Protein AF-A0A225VWK7-F1 (afdb_monomer)

Radius of gyration: 25.45 Å; Cα contacts (8 Å, |Δi|>4): 231; chains: 1; bounding box: 73×53×89 Å

pLDDT: mean 72.56, std 16.43, range [35.97, 97.19]

Foldseek 3Di:
DVVVVLVVLDDDDPPDDDPPPPQQPFQPDLQQQFDLVQPALVQVVVQVVVVVLVVCVVQFADWLFADLVVCVPPPDLVNVLVVLVVCLCPVLSVLLVCQAAPEPQDPVNLVVHVSSVVVVVVSVVSLVVSVVSVVVSVVSVSVCVVVVNGPPCSCLTLVNVRNQDPSNRRYQRFQSQQNVVCVVPVPVPRDTDPHVVVSVVSVCVVPVSSPPRGNVSVVRVVVVPPVSPPPHDPDDPDPPDPPPDDDDDDDDDD

Structure (mmCIF, N/CA/C/O backbone):
data_AF-A0A225VWK7-F1
#
_entry.id   AF-A0A225VWK7-F1
#
loop_
_atom_site.group_PDB
_atom_site.id
_atom_site.type_symbol
_atom_site.label_atom_id
_atom_site.label_alt_id
_atom_site.label_comp_id
_atom_site.label_asym_id
_atom_site.label_entity_id
_atom_site.label_seq_id
_atom_site.pdbx_PDB_ins_code
_atom_site.Cartn_x
_atom_site.Cartn_y
_atom_site.Cartn_z
_atom_site.occupancy
_atom_site.B_iso_or_equiv
_atom_site.auth_seq_id
_atom_site.auth_comp_id
_atom_site.auth_asym_id
_atom_site.auth_atom_id
_atom_site.pdbx_PDB_model_num
ATOM 1 N N . MET A 1 1 ? -2.084 6.978 -14.660 1.00 55.31 1 MET A N 1
ATOM 2 C CA . MET A 1 1 ? -0.749 7.590 -14.495 1.00 55.31 1 MET A CA 1
ATOM 3 C C . MET A 1 1 ? 0.274 6.938 -15.418 1.00 55.31 1 MET A C 1
ATOM 5 O O . MET A 1 1 ? 0.731 7.616 -16.318 1.00 55.31 1 MET A O 1
ATOM 9 N N . ILE A 1 2 ? 0.554 5.636 -15.285 1.00 59.78 2 ILE A N 1
ATOM 10 C CA . ILE A 1 2 ? 1.581 4.924 -16.076 1.00 59.78 2 ILE A CA 1
ATOM 11 C C . ILE A 1 2 ? 1.391 5.065 -17.602 1.00 59.78 2 ILE A C 1
ATOM 13 O O . ILE A 1 2 ? 2.298 5.527 -18.282 1.00 59.78 2 ILE A O 1
ATOM 17 N N . GLN A 1 3 ? 0.198 4.766 -18.131 1.00 60.25 3 GLN A N 1
ATOM 18 C CA . GLN A 1 3 ? -0.093 4.882 -19.569 1.00 60.25 3 GLN A CA 1
ATOM 19 C C . GLN A 1 3 ? 0.122 6.299 -20.119 1.00 60.25 3 GLN A C 1
ATOM 21 O O . GLN A 1 3 ? 0.844 6.457 -21.093 1.00 60.25 3 GLN A O 1
ATOM 26 N N . ALA A 1 4 ? -0.428 7.324 -19.458 1.00 63.22 4 ALA A N 1
ATOM 27 C CA . ALA A 1 4 ? -0.288 8.722 -19.881 1.00 63.22 4 ALA A CA 1
ATOM 28 C C . ALA A 1 4 ? 1.177 9.209 -19.880 1.00 63.22 4 ALA A C 1
ATOM 30 O O . ALA A 1 4 ? 1.599 9.953 -20.766 1.00 63.22 4 ALA A O 1
ATOM 31 N N . THR A 1 5 ? 1.977 8.768 -18.903 1.00 66.12 5 THR A N 1
ATOM 32 C CA . THR A 1 5 ? 3.412 9.083 -18.847 1.00 66.12 5 THR A CA 1
ATOM 33 C C . THR A 1 5 ? 4.212 8.368 -19.941 1.00 66.12 5 THR A C 1
ATOM 35 O O . THR A 1 5 ? 5.217 8.894 -20.408 1.00 66.12 5 THR A O 1
ATOM 38 N N . LEU A 1 6 ? 3.793 7.175 -20.369 1.00 66.94 6 LEU A N 1
ATOM 39 C CA . LEU A 1 6 ? 4.464 6.443 -21.447 1.00 66.94 6 LEU A CA 1
ATOM 40 C C . LEU A 1 6 ? 4.100 6.983 -22.826 1.00 66.94 6 LEU A C 1
ATOM 42 O O . LEU A 1 6 ? 5.000 7.200 -23.633 1.00 66.94 6 LEU A O 1
ATOM 46 N N . THR A 1 7 ? 2.815 7.253 -23.080 1.00 69.88 7 THR A N 1
ATOM 47 C CA . THR A 1 7 ? 2.334 7.765 -24.375 1.00 69.88 7 THR A CA 1
ATOM 48 C C . THR A 1 7 ? 2.959 9.110 -24.727 1.00 69.88 7 THR A C 1
ATOM 50 O O . THR A 1 7 ? 3.138 9.417 -25.898 1.00 69.88 7 THR A O 1
ATOM 53 N N . THR A 1 8 ? 3.325 9.910 -23.721 1.00 75.19 8 THR A N 1
ATOM 54 C CA . THR A 1 8 ? 4.023 11.192 -23.910 1.00 75.19 8 THR A CA 1
ATOM 55 C C . THR A 1 8 ? 5.516 11.041 -24.193 1.00 75.19 8 THR A C 1
ATOM 57 O O . THR A 1 8 ? 6.139 11.973 -24.692 1.00 75.19 8 THR A O 1
ATOM 60 N N . ARG A 1 9 ? 6.119 9.889 -23.880 1.00 74.94 9 ARG A N 1
ATOM 61 C CA . ARG A 1 9 ? 7.573 9.686 -23.963 1.00 74.94 9 ARG A CA 1
ATOM 62 C C . ARG A 1 9 ? 8.005 8.744 -25.084 1.00 74.94 9 ARG A C 1
ATOM 64 O O . ARG A 1 9 ? 9.172 8.811 -25.486 1.00 74.94 9 ARG A O 1
ATOM 71 N N . MET A 1 10 ? 7.117 7.883 -25.581 1.00 74.19 10 MET A N 1
ATOM 72 C CA . MET A 1 10 ? 7.379 6.973 -26.700 1.00 74.19 10 MET A CA 1
ATOM 73 C C . MET A 1 10 ? 6.086 6.453 -27.358 1.00 74.19 10 MET A C 1
ATOM 75 O O . MET A 1 10 ? 5.067 6.327 -26.676 1.00 74.19 10 MET A O 1
ATOM 79 N N . PRO A 1 11 ? 6.121 6.091 -28.657 1.00 72.25 11 PRO A N 1
ATOM 80 C CA . PRO A 1 11 ? 5.012 5.390 -29.299 1.00 72.25 11 PRO A CA 1
ATOM 81 C C . PRO A 1 11 ? 4.811 4.009 -28.663 1.00 72.25 11 PRO A C 1
ATOM 83 O O . PRO A 1 11 ? 5.773 3.270 -28.436 1.00 72.25 11 PRO A O 1
ATOM 86 N N . ILE A 1 12 ? 3.556 3.667 -28.367 1.00 66.44 12 ILE A N 1
ATOM 87 C CA . ILE A 1 12 ? 3.189 2.414 -27.700 1.00 66.44 12 ILE A CA 1
ATOM 88 C C . ILE A 1 12 ? 2.805 1.376 -28.764 1.00 66.44 12 ILE A C 1
ATOM 90 O O . ILE A 1 12 ? 1.883 1.636 -29.536 1.00 66.44 12 ILE A O 1
ATOM 94 N N . PRO A 1 13 ? 3.491 0.218 -28.841 1.00 62.34 13 PRO A N 1
ATOM 95 C CA . PRO A 1 13 ? 3.159 -0.832 -29.803 1.00 62.34 13 PRO A CA 1
ATOM 96 C C . PRO A 1 13 ? 1.723 -1.354 -29.644 1.00 62.34 13 PRO A C 1
ATOM 98 O O . PRO A 1 13 ? 1.212 -1.442 -28.533 1.00 62.34 13 PRO A O 1
ATOM 101 N N . ALA A 1 14 ? 1.091 -1.780 -30.740 1.00 56.22 14 ALA A N 1
ATOM 102 C CA . ALA A 1 14 ? -0.299 -2.256 -30.725 1.00 56.22 14 ALA A CA 1
ATOM 103 C C . ALA A 1 14 ? -0.523 -3.534 -29.885 1.00 56.22 14 ALA A C 1
ATOM 105 O O . ALA A 1 14 ? -1.615 -3.757 -29.380 1.00 56.22 14 ALA A O 1
ATOM 106 N N . ASN A 1 15 ? 0.509 -4.362 -29.694 1.00 55.91 15 ASN A N 1
ATOM 107 C CA . ASN A 1 15 ? 0.457 -5.597 -28.898 1.00 55.91 15 ASN A CA 1
ATOM 108 C C . ASN A 1 15 ? 0.766 -5.377 -27.405 1.00 55.91 15 ASN A C 1
ATOM 110 O O . ASN A 1 15 ? 1.162 -6.311 -26.702 1.00 55.91 15 ASN A O 1
ATOM 114 N N . PHE A 1 16 ? 0.679 -4.134 -26.941 1.00 61.94 16 PHE A N 1
ATOM 115 C CA . PHE A 1 16 ? 0.970 -3.760 -25.570 1.00 61.94 16 PHE A CA 1
ATOM 116 C C . PHE A 1 16 ? -0.148 -4.179 -24.620 1.00 61.94 16 PHE A C 1
ATOM 118 O O . PHE A 1 16 ? -1.327 -3.983 -24.903 1.00 61.94 16 PHE A O 1
ATOM 125 N N . LEU A 1 17 ? 0.237 -4.675 -23.445 1.00 54.59 17 LEU A N 1
ATOM 126 C CA . LEU A 1 17 ? -0.690 -4.948 -22.357 1.00 54.59 17 LEU A CA 1
ATOM 127 C C . LEU A 1 17 ? -0.404 -3.971 -21.228 1.00 54.59 17 LEU A C 1
ATOM 129 O O . LEU A 1 17 ? 0.666 -3.985 -20.626 1.00 54.59 17 LEU A O 1
ATOM 133 N N . PHE A 1 18 ? -1.363 -3.089 -20.970 1.00 57.12 18 PHE A N 1
ATOM 134 C CA . PHE A 1 18 ? -1.400 -2.397 -19.694 1.00 57.12 18 PHE A CA 1
ATOM 135 C C . PHE A 1 18 ? -1.918 -3.379 -18.658 1.00 57.12 18 PHE A C 1
ATOM 137 O O . PHE A 1 18 ? -2.726 -4.246 -19.006 1.00 57.12 18 PHE A O 1
ATOM 144 N N . PRO A 1 19 ? -1.509 -3.237 -17.389 1.00 49.84 19 PRO A N 1
ATOM 145 C CA . PRO A 1 19 ? -2.262 -3.856 -16.325 1.00 49.84 19 PRO A CA 1
ATOM 146 C C . PRO A 1 19 ? -3.731 -3.517 -16.527 1.00 49.84 19 PRO A C 1
ATOM 148 O O . PRO A 1 19 ? -4.092 -2.33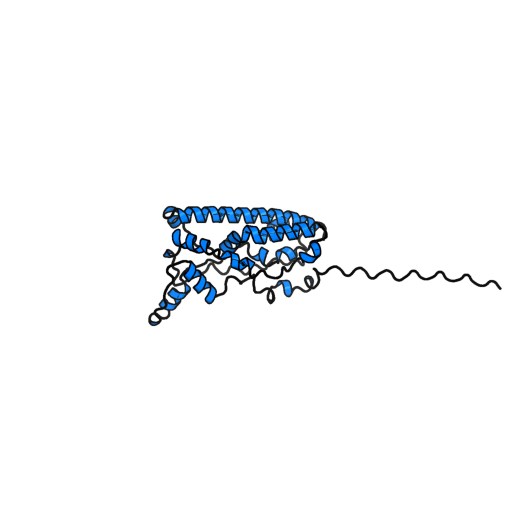4 -16.553 1.00 49.84 19 PRO A O 1
ATOM 151 N N . ASN A 1 20 ? -4.557 -4.542 -16.736 1.00 41.56 20 ASN A N 1
ATOM 152 C CA . ASN A 1 20 ? -5.992 -4.349 -16.739 1.00 41.56 20 ASN A CA 1
ATOM 153 C C . ASN A 1 20 ? -6.309 -3.830 -15.343 1.00 41.56 20 ASN A C 1
ATOM 155 O O . ASN A 1 20 ? -6.153 -4.556 -14.360 1.00 41.56 20 ASN A O 1
ATOM 159 N N . ARG A 1 21 ? -6.674 -2.549 -15.241 1.00 47.34 21 ARG A N 1
ATOM 160 C CA . ARG A 1 21 ? -7.272 -2.069 -14.005 1.00 47.34 21 ARG A CA 1
ATOM 161 C C . ARG A 1 21 ? -8.552 -2.862 -13.893 1.00 47.34 21 ARG A C 1
ATOM 163 O O . ARG A 1 21 ? -9.445 -2.690 -14.723 1.00 47.34 21 ARG A O 1
ATOM 170 N N . LEU A 1 22 ? -8.610 -3.763 -12.916 1.00 44.28 22 LEU A N 1
ATOM 171 C CA . LEU A 1 22 ? -9.899 -4.258 -12.477 1.00 44.28 22 LEU A CA 1
ATOM 172 C C . LEU A 1 22 ? -10.767 -3.008 -12.274 1.00 44.28 22 LEU A C 1
ATOM 174 O O . LEU A 1 22 ? -10.255 -2.025 -11.720 1.00 44.28 22 LEU A O 1
ATOM 178 N N . PRO A 1 23 ? -12.006 -2.983 -12.803 1.00 37.81 23 PRO A N 1
ATOM 179 C CA . PRO A 1 23 ? -12.896 -1.862 -12.566 1.00 37.81 23 PRO A CA 1
ATOM 180 C C . PRO A 1 23 ? -12.848 -1.567 -11.072 1.00 37.81 23 PRO A C 1
ATOM 182 O O . PRO A 1 23 ? -12.814 -2.536 -10.304 1.00 37.81 23 PRO A O 1
ATOM 185 N N . PRO A 1 24 ? -12.767 -0.285 -10.665 1.00 41.59 24 PRO A N 1
ATOM 186 C CA . PRO A 1 24 ? -12.658 0.060 -9.261 1.00 41.59 24 PRO A CA 1
ATOM 187 C C . PRO A 1 24 ? -13.737 -0.735 -8.550 1.00 41.59 24 PRO A C 1
ATOM 189 O O . PRO A 1 24 ? -14.924 -0.561 -8.843 1.00 41.59 24 PRO A O 1
ATOM 192 N N . VAL A 1 25 ? -13.321 -1.672 -7.693 1.00 41.22 25 VAL A N 1
ATOM 193 C CA . VAL A 1 25 ? -14.254 -2.283 -6.760 1.00 41.22 25 VAL A CA 1
ATOM 194 C C . VAL A 1 25 ? -14.804 -1.070 -6.046 1.00 41.22 25 VAL A C 1
ATOM 196 O O . VAL A 1 25 ? -14.029 -0.334 -5.430 1.00 41.22 25 VAL A O 1
ATOM 199 N N . ARG A 1 26 ? -16.085 -0.761 -6.302 1.00 36.94 26 ARG A N 1
ATOM 200 C CA . ARG A 1 26 ? -16.775 0.399 -5.737 1.00 36.94 26 ARG A CA 1
ATOM 201 C C . ARG A 1 26 ? -16.276 0.511 -4.309 1.00 36.94 26 ARG A C 1
ATOM 203 O O . ARG A 1 26 ? -16.354 -0.500 -3.610 1.00 36.94 26 ARG A O 1
ATOM 210 N N . ALA A 1 27 ? -15.713 1.674 -3.943 1.00 40.94 27 ALA A N 1
ATOM 211 C CA . ALA A 1 27 ? -15.172 1.896 -2.604 1.00 40.94 27 ALA A CA 1
ATOM 212 C C . ALA A 1 27 ? -16.144 1.230 -1.633 1.00 40.94 27 ALA A C 1
ATOM 214 O O . ALA A 1 27 ? -17.337 1.549 -1.758 1.00 40.94 27 ALA A O 1
ATOM 215 N N . PRO A 1 28 ? -15.702 0.240 -0.829 1.00 46.19 28 PRO A N 1
ATOM 216 C CA . PRO A 1 28 ? -16.645 -0.602 -0.119 1.00 46.19 28 PRO A CA 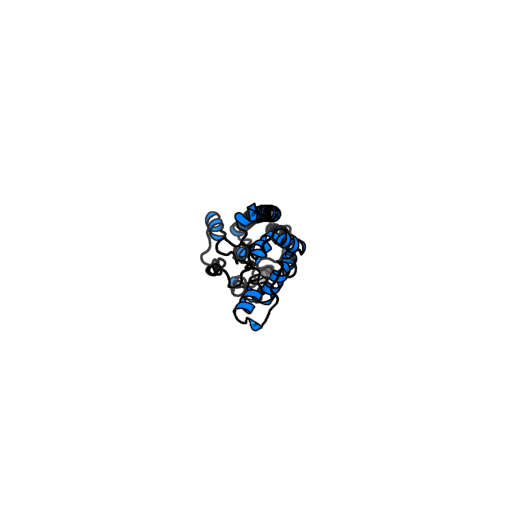1
ATOM 217 C C . PRO A 1 28 ? -17.626 0.328 0.586 1.00 46.19 28 PRO A C 1
ATOM 219 O O . PRO A 1 28 ? -17.213 1.336 1.169 1.00 46.19 28 PRO A O 1
ATOM 222 N N . GLN A 1 29 ? -18.930 0.091 0.416 1.00 50.69 29 GLN A N 1
ATOM 223 C CA . GLN A 1 29 ? -19.916 0.812 1.224 1.00 50.69 29 GLN A CA 1
ATOM 224 C C . GLN A 1 29 ? -19.461 0.694 2.683 1.00 50.69 29 GLN A C 1
ATOM 226 O O . GLN A 1 29 ? -18.884 -0.354 2.986 1.00 50.69 29 GLN A O 1
ATOM 231 N N . PRO A 1 30 ? -19.638 1.726 3.542 1.00 55.34 30 PRO A N 1
ATOM 232 C CA . PRO A 1 30 ? -19.221 1.657 4.940 1.00 55.34 30 PRO A CA 1
ATOM 233 C C . PRO A 1 30 ? -19.576 0.278 5.474 1.00 55.34 30 PRO A C 1
ATOM 235 O O . PRO A 1 30 ? -20.756 -0.077 5.508 1.00 55.34 30 PRO A O 1
ATOM 238 N N . VAL A 1 31 ? -18.546 -0.545 5.695 1.00 64.12 31 VAL A N 1
ATOM 239 C CA . VAL A 1 31 ? -18.780 -1.968 5.913 1.00 64.12 31 VAL A CA 1
ATOM 240 C C . VAL A 1 31 ? -19.558 -2.046 7.212 1.00 64.12 31 VAL A C 1
ATOM 242 O O . VAL A 1 31 ? -19.228 -1.344 8.173 1.00 64.12 31 VAL A O 1
ATOM 245 N N . VAL A 1 32 ? -20.635 -2.829 7.216 1.00 68.31 32 VAL A N 1
ATOM 246 C CA . VAL A 1 32 ? -21.401 -3.098 8.432 1.00 68.31 32 VAL A CA 1
ATOM 247 C C . VAL A 1 32 ? -20.405 -3.457 9.535 1.00 68.31 32 VAL A C 1
ATOM 249 O O . VAL A 1 32 ? -19.521 -4.281 9.329 1.00 68.31 32 VAL A O 1
ATOM 252 N N . GLY A 1 33 ? -20.478 -2.764 10.669 1.00 72.19 33 GLY A N 1
ATOM 253 C CA . GLY A 1 33 ? -19.540 -2.972 11.768 1.00 72.19 33 GLY A CA 1
ATOM 254 C C . GLY A 1 33 ? -18.187 -2.251 11.674 1.00 72.19 33 GLY A C 1
ATOM 255 O O . GLY A 1 33 ? -17.318 -2.525 12.489 1.00 72.19 33 GLY A O 1
ATOM 256 N N . TYR A 1 34 ? -17.976 -1.311 10.749 1.00 83.69 34 TYR A N 1
ATOM 257 C CA . TYR A 1 34 ? -16.775 -0.462 10.754 1.00 83.69 34 TYR A CA 1
ATOM 258 C C . TYR A 1 34 ? -16.600 0.307 12.082 1.00 83.69 34 TYR A C 1
ATOM 260 O O . TYR A 1 34 ? -17.488 1.047 12.511 1.00 83.69 34 TYR A O 1
ATOM 268 N N . CYS A 1 35 ? -15.423 0.177 12.702 1.00 85.75 35 CYS A N 1
ATOM 269 C CA . CYS A 1 35 ? -15.069 0.803 13.976 1.00 85.75 35 CYS A CA 1
ATOM 270 C C . CYS A 1 35 ? -14.098 1.977 13.773 1.00 85.75 35 CYS A C 1
ATOM 272 O O . CYS A 1 35 ? -12.895 1.844 13.999 1.00 85.75 35 CYS A O 1
ATOM 274 N N . SER A 1 36 ? -14.601 3.154 13.385 1.00 87.00 36 SER A N 1
ATOM 275 C CA . SER A 1 36 ? -13.754 4.352 13.220 1.00 87.00 36 SER A CA 1
ATOM 276 C C . SER A 1 36 ? -13.010 4.754 14.499 1.00 87.00 36 SER A C 1
ATOM 278 O O . SER A 1 36 ? -11.898 5.267 14.414 1.00 87.00 36 SER A O 1
ATOM 280 N N . GLY A 1 37 ? -13.575 4.455 15.674 1.00 90.38 37 GLY A N 1
ATOM 281 C CA . GLY A 1 37 ? -12.959 4.715 16.979 1.00 90.38 37 GLY A CA 1
ATOM 282 C C . GLY A 1 37 ? -11.644 3.970 17.237 1.00 90.38 37 GLY A C 1
ATOM 283 O O . GLY A 1 37 ? -10.916 4.349 18.145 1.00 90.38 37 GLY A O 1
ATOM 284 N N . LEU A 1 38 ? -11.300 2.954 16.435 1.00 92.50 38 LEU A N 1
ATOM 285 C CA . LEU A 1 38 ? -9.993 2.291 16.517 1.00 92.50 38 LEU A CA 1
ATOM 286 C C . LEU A 1 38 ? -8.862 3.132 15.919 1.00 92.50 38 LEU A C 1
ATOM 288 O O . LEU A 1 38 ? -7.696 2.887 16.223 1.00 92.50 38 LEU A O 1
ATOM 2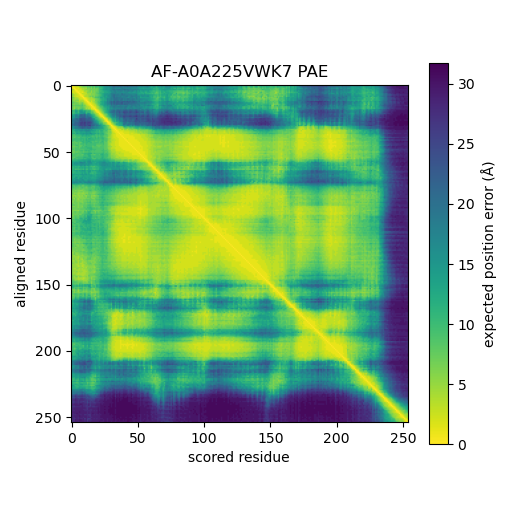92 N N . ILE A 1 39 ? -9.185 4.109 15.069 1.00 93.31 39 ILE A N 1
ATOM 293 C CA . ILE A 1 39 ? -8.207 4.960 14.396 1.00 93.31 39 ILE A CA 1
ATOM 294 C C . ILE A 1 39 ? -7.860 6.130 15.322 1.00 93.31 39 ILE A C 1
ATOM 296 O O . ILE A 1 39 ? -8.342 7.248 15.154 1.00 93.31 39 ILE A O 1
ATOM 300 N N . THR A 1 40 ? -7.027 5.839 16.315 1.00 95.56 40 THR A N 1
ATOM 301 C CA . THR A 1 40 ? -6.410 6.814 17.221 1.00 95.56 40 THR A CA 1
ATOM 302 C C . THR A 1 40 ? -4.909 6.866 16.973 1.00 95.56 40 THR A C 1
ATOM 304 O O . THR A 1 40 ? -4.327 5.920 16.433 1.00 95.56 40 THR A O 1
ATOM 307 N N . GLY A 1 41 ? -4.264 7.952 17.379 1.00 95.25 41 GLY A N 1
ATOM 308 C CA . GLY A 1 41 ? -2.824 8.142 17.265 1.00 95.25 41 GLY A CA 1
ATOM 309 C C . GLY A 1 41 ? -2.058 7.035 17.971 1.00 95.25 41 GLY A C 1
ATOM 310 O O . GLY A 1 41 ? -1.220 6.380 17.355 1.00 95.25 41 GLY A O 1
ATOM 311 N N . ALA A 1 42 ? -2.449 6.724 19.210 1.00 96.25 42 ALA A N 1
ATOM 312 C CA . ALA A 1 42 ? -1.876 5.630 19.991 1.00 96.25 42 ALA A CA 1
ATOM 313 C C . ALA A 1 42 ? -1.966 4.276 19.266 1.00 96.25 42 ALA A C 1
ATOM 315 O O . ALA A 1 42 ? -0.968 3.564 19.160 1.00 96.25 42 ALA A O 1
ATOM 316 N N . ASN A 1 43 ? -3.132 3.936 18.706 1.00 96.31 43 ASN A N 1
ATOM 317 C CA . ASN A 1 43 ? -3.306 2.672 17.991 1.00 96.31 43 ASN A CA 1
ATOM 318 C C . ASN A 1 43 ? -2.515 2.629 16.678 1.00 96.31 43 ASN A C 1
ATOM 320 O O . ASN A 1 43 ? -1.984 1.578 16.319 1.00 96.31 43 ASN A O 1
ATOM 324 N N . VAL A 1 44 ? -2.427 3.748 15.951 1.00 95.12 44 VAL A N 1
ATOM 325 C CA . VAL A 1 44 ? -1.632 3.837 14.717 1.00 95.12 44 VAL A CA 1
ATOM 326 C C . VAL A 1 44 ? -0.144 3.706 15.026 1.00 95.12 44 VAL A C 1
ATOM 328 O O . VAL A 1 44 ? 0.546 2.937 14.361 1.00 95.12 44 VAL A O 1
ATOM 331 N N . LEU A 1 45 ? 0.355 4.399 16.048 1.00 95.94 45 LEU A N 1
ATOM 332 C CA . LEU A 1 45 ? 1.750 4.298 16.472 1.00 95.94 45 LEU A CA 1
ATOM 333 C C . LEU A 1 45 ? 2.097 2.880 16.938 1.00 95.94 45 LEU A C 1
ATOM 335 O O . LEU A 1 45 ? 3.105 2.329 16.496 1.00 95.94 45 LEU A O 1
ATOM 339 N N . ALA A 1 46 ? 1.239 2.262 17.756 1.00 97.19 46 ALA A N 1
ATOM 340 C CA . ALA A 1 46 ? 1.409 0.878 18.190 1.00 97.19 46 ALA A CA 1
ATOM 341 C C . ALA A 1 46 ? 1.451 -0.087 16.996 1.00 97.19 46 ALA A C 1
ATOM 343 O O . ALA A 1 46 ? 2.323 -0.951 16.928 1.00 97.19 46 ALA A O 1
ATOM 344 N N . LEU A 1 47 ? 0.565 0.100 16.013 1.00 95.06 47 LEU A N 1
ATOM 345 C CA . LEU A 1 47 ? 0.564 -0.689 14.785 1.00 95.06 47 LEU A CA 1
ATOM 346 C C . LEU A 1 47 ? 1.875 -0.532 14.007 1.00 95.06 47 LEU A C 1
ATOM 348 O O . LEU A 1 47 ? 2.472 -1.533 13.619 1.00 95.06 47 LEU A O 1
ATOM 352 N N . LEU A 1 48 ? 2.350 0.696 13.787 1.00 94.12 48 LEU A N 1
ATOM 353 C CA . LEU A 1 48 ? 3.594 0.938 13.048 1.00 94.12 48 LEU A CA 1
ATOM 354 C C . LEU A 1 48 ? 4.822 0.381 13.772 1.00 94.12 48 LEU A C 1
ATOM 356 O O . LEU A 1 48 ? 5.739 -0.098 13.108 1.00 94.12 48 LEU A O 1
ATOM 360 N N . ALA A 1 49 ? 4.824 0.381 15.106 1.00 96.44 49 ALA A N 1
ATOM 361 C CA . ALA A 1 49 ? 5.895 -0.205 15.908 1.00 96.44 49 ALA A CA 1
ATOM 362 C C . ALA A 1 49 ? 6.041 -1.725 15.701 1.00 96.44 49 ALA A C 1
ATOM 364 O O . ALA A 1 49 ? 7.123 -2.264 15.911 1.00 96.44 49 ALA A O 1
ATOM 365 N N . THR A 1 50 ? 4.992 -2.415 15.233 1.00 95.06 50 THR A N 1
ATOM 366 C CA . THR A 1 50 ? 5.079 -3.841 14.855 1.00 95.06 50 THR A CA 1
ATOM 367 C C . THR A 1 50 ? 5.747 -4.083 13.497 1.00 95.06 50 THR A C 1
ATOM 369 O O . THR A 1 50 ? 5.914 -5.230 13.089 1.00 95.06 50 THR A O 1
ATOM 372 N N . GLU A 1 51 ? 6.121 -3.018 12.782 1.00 93.38 51 GLU A N 1
ATOM 373 C CA . GLU A 1 51 ? 6.703 -3.056 11.439 1.00 93.38 51 GLU A CA 1
ATOM 374 C C . GLU A 1 51 ? 5.935 -3.961 10.447 1.00 93.38 51 GLU A C 1
ATOM 376 O O . GLU A 1 51 ? 6.532 -4.811 9.773 1.00 93.38 51 GLU A O 1
ATOM 381 N N . PRO A 1 52 ? 4.607 -3.794 10.288 1.00 87.31 52 PRO A N 1
ATOM 382 C CA . PRO A 1 52 ? 3.772 -4.733 9.533 1.00 87.31 52 PRO A CA 1
ATOM 383 C C . PRO A 1 52 ? 4.160 -4.826 8.046 1.00 87.31 52 PRO A C 1
ATOM 385 O O . PRO A 1 52 ? 3.916 -5.839 7.387 1.00 87.31 52 PRO A O 1
ATOM 388 N N . TRP A 1 53 ? 4.841 -3.809 7.510 1.00 87.31 53 TRP A N 1
ATOM 389 C CA . TRP A 1 53 ? 5.391 -3.824 6.155 1.00 87.31 53 TRP A CA 1
ATOM 390 C C . TRP A 1 53 ? 6.489 -4.873 5.951 1.00 87.31 53 TRP A C 1
ATOM 392 O O . TRP A 1 53 ? 6.685 -5.295 4.813 1.00 87.31 53 TRP A O 1
ATOM 402 N N . ARG A 1 54 ? 7.196 -5.340 6.993 1.00 87.06 54 ARG A N 1
ATOM 403 C CA . ARG A 1 54 ? 8.255 -6.368 6.873 1.00 87.06 54 ARG A CA 1
ATOM 404 C C . ARG A 1 54 ? 7.750 -7.646 6.207 1.00 87.06 54 ARG A C 1
ATOM 406 O O . ARG A 1 54 ? 8.490 -8.263 5.438 1.00 87.06 54 ARG A O 1
ATOM 413 N N . ALA A 1 55 ? 6.480 -7.991 6.417 1.00 79.12 55 ALA A N 1
ATOM 414 C CA . ALA A 1 55 ? 5.827 -9.127 5.771 1.00 79.12 55 ALA A CA 1
ATOM 415 C C . ALA A 1 55 ? 5.898 -9.053 4.231 1.00 79.12 55 ALA A C 1
ATOM 417 O O . ALA A 1 55 ? 6.095 -10.072 3.568 1.00 79.12 55 ALA A O 1
ATOM 418 N N . LEU A 1 56 ? 5.854 -7.844 3.653 1.00 76.88 56 LEU A N 1
ATOM 419 C CA . LEU A 1 56 ? 5.988 -7.629 2.206 1.00 76.88 56 LEU A CA 1
ATOM 420 C C . LEU A 1 56 ? 7.360 -8.052 1.657 1.00 76.88 56 LEU A C 1
ATOM 422 O O . LEU A 1 56 ? 7.487 -8.307 0.459 1.00 76.88 56 LEU A O 1
ATOM 426 N N . GLY A 1 57 ? 8.389 -8.069 2.509 1.00 74.81 57 GLY A N 1
ATOM 427 C CA . GLY A 1 57 ? 9.751 -8.464 2.160 1.00 74.81 57 GLY A CA 1
ATOM 428 C C . GLY A 1 57 ? 10.002 -9.963 2.317 1.00 74.81 57 GLY A C 1
ATOM 429 O O . GLY A 1 57 ? 10.844 -10.503 1.608 1.00 74.81 57 GLY A O 1
ATOM 430 N N . GLN A 1 58 ? 9.260 -10.634 3.201 1.00 74.31 58 GLN A N 1
ATOM 431 C CA . GLN A 1 58 ? 9.368 -12.080 3.429 1.00 74.31 58 GLN A CA 1
ATOM 432 C C . GLN A 1 58 ? 8.728 -12.893 2.296 1.00 74.31 58 GLN A C 1
ATOM 434 O O . GLN A 1 58 ? 9.193 -13.984 1.981 1.00 74.31 58 GLN A O 1
ATOM 439 N N . ARG A 1 59 ? 7.690 -12.348 1.650 1.00 65.56 59 ARG A N 1
ATOM 440 C CA . ARG A 1 59 ? 6.983 -12.971 0.520 1.00 65.56 59 ARG A CA 1
ATOM 441 C C . ARG A 1 59 ? 7.177 -12.182 -0.772 1.00 65.56 59 ARG A C 1
ATOM 443 O O . ARG A 1 59 ? 6.222 -11.736 -1.404 1.00 65.56 59 ARG A O 1
ATOM 450 N N . ARG A 1 60 ? 8.433 -11.943 -1.160 1.00 67.94 60 ARG A N 1
ATOM 451 C CA . ARG A 1 60 ? 8.712 -11.285 -2.445 1.00 67.94 60 ARG A CA 1
ATOM 452 C C . ARG A 1 60 ? 8.355 -12.247 -3.587 1.00 67.94 60 ARG A C 1
ATOM 454 O O . ARG A 1 60 ? 8.953 -13.323 -3.651 1.00 67.94 60 ARG A O 1
ATOM 461 N N . PRO A 1 61 ? 7.421 -11.896 -4.492 1.00 62.31 61 PRO A N 1
ATOM 462 C CA . PRO A 1 61 ? 7.204 -12.700 -5.684 1.00 62.31 61 PRO A CA 1
ATOM 463 C C . PRO A 1 61 ? 8.492 -12.783 -6.495 1.00 62.31 61 PRO A C 1
ATOM 465 O O . PRO A 1 61 ? 9.274 -11.832 -6.551 1.00 62.31 61 PRO A O 1
ATOM 468 N N . THR A 1 62 ? 8.689 -13.909 -7.180 1.00 64.50 62 THR A N 1
ATOM 469 C CA . THR A 1 62 ? 9.690 -13.976 -8.244 1.00 64.50 62 THR A CA 1
ATOM 470 C C . THR A 1 62 ? 9.381 -12.874 -9.251 1.00 64.50 62 THR A C 1
ATOM 472 O O . THR A 1 62 ? 8.304 -12.875 -9.854 1.00 64.50 62 THR A O 1
ATOM 475 N N . ARG A 1 63 ? 10.322 -11.940 -9.409 1.00 66.69 63 ARG A N 1
ATOM 476 C CA . ARG A 1 63 ? 10.224 -10.844 -10.376 1.00 66.69 63 ARG A CA 1
ATOM 477 C C . ARG A 1 63 ? 9.950 -11.426 -11.752 1.00 66.69 63 ARG A C 1
ATOM 479 O O . ARG A 1 63 ? 10.593 -12.392 -12.164 1.00 66.69 63 ARG A O 1
ATOM 486 N N . LEU A 1 64 ? 8.990 -10.845 -12.461 1.00 62.16 64 LEU A N 1
ATOM 487 C CA . LEU A 1 64 ? 8.577 -11.379 -13.759 1.00 62.16 64 LEU A CA 1
ATOM 488 C C . LEU A 1 64 ? 9.474 -10.890 -14.896 1.00 62.16 64 LEU A C 1
ATOM 490 O O . LEU A 1 64 ? 9.446 -11.481 -15.970 1.00 62.16 64 LEU A O 1
ATOM 494 N N . THR A 1 65 ? 10.239 -9.816 -14.671 1.00 61.28 65 THR A N 1
ATOM 495 C CA . THR A 1 65 ? 10.796 -9.021 -15.776 1.00 61.28 65 THR A CA 1
ATOM 496 C C . THR A 1 65 ? 12.309 -9.088 -15.953 1.00 61.28 65 THR A C 1
ATOM 498 O O . THR A 1 65 ? 12.805 -8.806 -17.034 1.00 61.28 65 THR A O 1
ATOM 501 N N . PHE A 1 66 ? 13.100 -9.394 -14.935 1.00 61.56 66 PHE A N 1
ATOM 502 C CA . PHE A 1 66 ? 14.536 -9.581 -15.148 1.00 61.56 66 PHE A CA 1
ATOM 503 C C . PHE A 1 66 ? 15.142 -10.370 -14.003 1.00 61.56 66 PHE A C 1
ATOM 505 O O . PHE A 1 66 ? 14.771 -10.194 -12.840 1.00 61.56 66 PHE A O 1
ATOM 512 N N . ASP A 1 67 ? 16.103 -11.217 -14.354 1.00 64.25 67 ASP A N 1
ATOM 513 C CA . ASP A 1 67 ? 16.934 -11.909 -13.387 1.00 64.25 67 ASP A CA 1
ATOM 514 C C . ASP A 1 67 ? 18.073 -10.978 -12.948 1.00 64.25 67 ASP A C 1
ATOM 516 O O . ASP A 1 67 ? 18.957 -10.606 -13.724 1.00 64.25 67 ASP A O 1
ATOM 520 N N . HIS A 1 68 ? 18.026 -10.560 -11.685 1.00 64.25 68 HIS A N 1
ATOM 521 C CA . HIS A 1 68 ? 19.049 -9.704 -11.096 1.00 64.25 68 HIS A CA 1
ATOM 522 C C . HIS A 1 68 ? 20.404 -10.425 -11.001 1.00 64.25 68 HIS A C 1
ATOM 524 O O . HIS A 1 68 ? 21.450 -9.786 -11.126 1.00 64.25 68 HIS A O 1
ATOM 530 N N . ASP A 1 69 ? 20.401 -11.747 -10.825 1.00 66.38 69 ASP A N 1
ATOM 531 C CA . ASP A 1 69 ? 21.607 -12.561 -10.688 1.00 66.38 69 ASP A CA 1
ATOM 532 C C . ASP A 1 69 ? 22.336 -12.709 -12.023 1.00 66.38 69 ASP A C 1
ATOM 534 O O . ASP A 1 69 ? 23.568 -12.652 -12.057 1.00 66.38 69 ASP A O 1
ATOM 538 N N . LEU A 1 70 ? 21.588 -12.774 -13.128 1.00 64.62 70 LEU A N 1
ATOM 539 C CA . LEU A 1 70 ? 22.147 -12.821 -14.480 1.00 64.62 70 LEU A CA 1
ATOM 540 C C . LEU A 1 70 ? 22.930 -11.543 -14.835 1.00 64.62 70 LEU A C 1
ATOM 542 O O . LEU A 1 70 ? 23.950 -11.604 -15.520 1.00 64.62 70 LEU A O 1
ATOM 546 N N . HIS A 1 71 ? 22.485 -10.379 -14.351 1.00 64.62 71 HIS A N 1
ATOM 547 C CA . HIS A 1 71 ? 23.080 -9.084 -14.706 1.00 64.62 71 HIS A CA 1
ATOM 548 C C . HIS A 1 71 ? 24.075 -8.535 -13.674 1.00 64.62 71 HIS A C 1
ATOM 550 O O . HIS A 1 71 ? 24.842 -7.627 -14.011 1.00 64.62 71 HIS A O 1
ATOM 556 N N . ARG A 1 72 ? 24.144 -9.133 -12.475 1.00 67.56 72 ARG A N 1
ATOM 557 C CA . ARG A 1 72 ? 24.995 -8.710 -11.344 1.00 67.56 72 ARG A CA 1
ATOM 558 C C . ARG A 1 72 ? 26.462 -8.484 -11.678 1.00 67.56 72 ARG A C 1
ATOM 560 O O . ARG A 1 72 ? 27.097 -7.632 -11.072 1.00 67.56 72 ARG A O 1
ATOM 567 N N . ARG A 1 73 ? 27.008 -9.224 -12.640 1.00 67.44 73 ARG A N 1
ATOM 568 C CA . ARG A 1 73 ? 28.447 -9.211 -12.947 1.00 67.44 73 ARG A CA 1
ATOM 569 C C . ARG A 1 73 ? 28.850 -8.298 -14.106 1.00 67.44 73 ARG A C 1
ATOM 571 O O . ARG A 1 73 ? 30.009 -8.319 -14.494 1.00 67.44 73 ARG A O 1
ATOM 578 N N . THR A 1 74 ? 27.915 -7.553 -14.702 1.00 65.44 74 THR A N 1
ATOM 579 C CA . THR A 1 74 ? 28.144 -6.941 -16.030 1.00 65.44 74 THR A CA 1
ATOM 580 C C . THR A 1 74 ? 28.009 -5.418 -16.092 1.00 65.44 74 THR A C 1
ATOM 582 O O . THR A 1 74 ? 28.204 -4.862 -17.166 1.00 65.44 74 THR A O 1
ATOM 585 N N . GLU A 1 75 ? 27.666 -4.736 -14.989 1.00 73.88 75 GLU A N 1
ATOM 586 C CA . GLU A 1 75 ? 27.479 -3.266 -14.914 1.00 73.88 75 GLU A CA 1
ATOM 587 C C . GLU A 1 75 ? 26.671 -2.635 -16.067 1.00 73.88 75 GLU A C 1
ATOM 589 O O . GLU A 1 75 ? 26.793 -1.454 -16.402 1.00 73.88 75 GLU A O 1
ATOM 594 N N . THR A 1 76 ? 25.793 -3.426 -16.676 1.00 76.31 76 THR A N 1
ATOM 595 C CA . THR A 1 76 ? 24.998 -3.006 -17.825 1.00 76.31 76 THR A CA 1
ATOM 596 C C . THR A 1 76 ? 23.970 -1.937 -17.434 1.00 76.31 76 THR A C 1
ATOM 598 O O . THR A 1 76 ? 23.561 -1.828 -16.274 1.00 76.31 76 THR A O 1
ATOM 601 N N . PRO A 1 77 ? 23.448 -1.167 -18.400 1.00 75.00 77 PRO A N 1
ATOM 602 C CA . PRO A 1 77 ? 22.263 -0.341 -18.174 1.00 75.00 77 PRO A CA 1
ATOM 603 C C . PRO A 1 77 ? 21.084 -1.119 -17.551 1.00 75.00 77 PRO A C 1
ATOM 605 O O . PRO A 1 77 ? 20.365 -0.586 -16.706 1.00 75.00 77 PRO A O 1
ATOM 608 N N . LEU A 1 78 ? 20.936 -2.404 -17.898 1.00 74.62 78 LEU A N 1
ATOM 609 C CA . LEU A 1 78 ? 19.945 -3.306 -17.309 1.00 74.62 78 LEU A CA 1
ATOM 610 C C . LEU A 1 78 ? 20.245 -3.628 -15.838 1.00 74.62 78 LEU A C 1
ATOM 612 O O . LEU A 1 78 ? 19.336 -3.590 -15.014 1.00 74.62 78 LEU A O 1
ATOM 616 N N . TRP A 1 79 ? 21.515 -3.857 -15.487 1.00 78.06 79 TRP A N 1
ATOM 617 C CA . TRP A 1 79 ? 21.948 -3.985 -14.093 1.00 78.06 79 TRP A CA 1
ATOM 618 C C . TRP A 1 79 ? 21.581 -2.750 -13.260 1.00 78.06 79 TRP A C 1
ATOM 620 O O . TRP A 1 79 ? 21.013 -2.886 -12.181 1.00 78.06 79 TRP A O 1
ATOM 630 N N . ARG A 1 80 ? 21.819 -1.536 -13.777 1.00 80.75 80 ARG A N 1
ATOM 631 C CA . ARG A 1 80 ? 21.480 -0.289 -13.063 1.00 80.75 80 ARG A CA 1
ATOM 632 C C . ARG A 1 80 ? 19.982 -0.163 -12.785 1.00 80.75 80 ARG A C 1
ATOM 634 O O . ARG A 1 80 ? 19.601 0.221 -11.683 1.00 80.75 80 ARG A O 1
ATOM 641 N N . ILE A 1 81 ? 19.137 -0.528 -13.751 1.00 80.06 81 ILE A N 1
ATOM 642 C CA . ILE A 1 81 ? 17.679 -0.586 -13.557 1.00 80.06 81 ILE A CA 1
ATOM 643 C C . ILE A 1 81 ? 17.313 -1.643 -12.521 1.00 80.06 81 ILE A C 1
ATOM 645 O O . ILE A 1 81 ? 16.458 -1.391 -11.679 1.00 80.06 81 ILE A O 1
ATOM 649 N N . ALA A 1 82 ? 17.956 -2.808 -12.564 1.00 77.75 82 ALA A N 1
ATOM 650 C CA . ALA A 1 82 ? 17.680 -3.898 -11.643 1.00 77.75 82 ALA A CA 1
ATOM 651 C C . ALA A 1 82 ? 18.010 -3.523 -10.186 1.00 77.75 82 ALA A C 1
ATOM 653 O O . ALA A 1 82 ? 17.221 -3.817 -9.284 1.00 77.75 82 ALA A O 1
ATOM 654 N N . VAL A 1 83 ? 19.118 -2.807 -9.976 1.00 81.62 83 VAL A N 1
ATOM 655 C CA . VAL A 1 83 ? 19.512 -2.238 -8.679 1.00 81.62 83 VAL A CA 1
ATOM 656 C C . VAL A 1 83 ? 18.541 -1.143 -8.242 1.00 81.62 83 VAL A C 1
ATOM 658 O O . VAL A 1 83 ? 18.030 -1.189 -7.128 1.00 81.62 83 VAL A O 1
ATOM 661 N N . ALA A 1 84 ? 18.231 -0.181 -9.117 1.00 83.62 84 ALA A N 1
ATOM 662 C CA . ALA A 1 84 ? 17.314 0.915 -8.797 1.00 83.62 84 ALA A CA 1
ATOM 663 C C . ALA A 1 84 ? 15.891 0.418 -8.491 1.00 83.62 84 ALA A C 1
ATOM 665 O O . ALA A 1 84 ? 15.209 0.959 -7.624 1.00 83.62 84 ALA A O 1
ATOM 666 N N . TYR A 1 85 ? 15.458 -0.639 -9.174 1.00 80.81 85 TYR A N 1
ATOM 667 C CA . TYR A 1 85 ? 14.221 -1.346 -8.884 1.00 80.81 85 TYR A CA 1
ATOM 668 C C . TYR A 1 85 ? 14.264 -2.010 -7.503 1.00 80.81 85 TYR A C 1
ATOM 670 O O . TYR A 1 85 ? 13.342 -1.823 -6.719 1.00 80.81 85 TYR A O 1
ATOM 678 N N . ALA A 1 86 ? 15.333 -2.744 -7.175 1.00 80.50 86 ALA A N 1
ATOM 679 C CA . ALA A 1 86 ? 15.472 -3.384 -5.867 1.00 80.50 86 ALA A CA 1
ATOM 680 C C . ALA A 1 86 ? 15.473 -2.364 -4.717 1.00 80.50 86 ALA A C 1
ATOM 682 O O . ALA A 1 86 ? 14.781 -2.578 -3.724 1.00 80.50 86 ALA A O 1
ATOM 683 N N . ALA A 1 87 ? 16.173 -1.240 -4.895 1.00 85.56 87 ALA A N 1
ATOM 684 C CA . ALA A 1 87 ? 16.158 -0.127 -3.952 1.00 85.56 87 ALA A CA 1
ATOM 685 C C . ALA A 1 87 ? 14.749 0.463 -3.809 1.00 85.56 87 ALA A C 1
ATOM 687 O O . ALA A 1 87 ? 14.280 0.676 -2.698 1.00 85.56 87 ALA A O 1
ATOM 688 N N . LEU A 1 88 ? 14.017 0.644 -4.917 1.00 84.62 88 LEU A N 1
ATOM 689 C CA . LEU A 1 88 ? 12.625 1.092 -4.858 1.00 84.62 88 LEU A CA 1
ATOM 690 C C . LEU A 1 88 ? 11.764 0.130 -4.020 1.00 84.62 88 LEU A C 1
ATOM 692 O O . LEU A 1 88 ? 10.981 0.586 -3.186 1.00 84.62 88 LEU A O 1
ATOM 696 N N . GLU A 1 89 ? 11.922 -1.185 -4.216 1.00 80.12 89 GLU A N 1
ATOM 697 C CA . GLU A 1 89 ? 11.184 -2.194 -3.453 1.00 80.12 89 GLU A CA 1
ATOM 698 C C . GLU A 1 89 ? 11.429 -2.110 -1.951 1.00 80.12 89 GLU A C 1
ATOM 700 O O . GLU A 1 89 ? 10.474 -2.254 -1.190 1.00 80.12 89 GLU A O 1
ATOM 705 N N . GLU A 1 90 ? 12.678 -1.890 -1.553 1.00 84.44 90 GLU A N 1
ATOM 706 C CA . GLU A 1 90 ? 13.141 -1.912 -0.168 1.00 84.44 90 GLU A CA 1
ATOM 707 C C . GLU A 1 90 ? 12.909 -0.581 0.557 1.00 84.44 90 GLU A C 1
ATOM 709 O O . GLU A 1 90 ? 12.288 -0.558 1.621 1.00 84.44 90 GLU A O 1
ATOM 714 N N . ASP A 1 91 ? 13.295 0.535 -0.059 1.00 88.88 91 ASP A N 1
ATOM 715 C CA . ASP A 1 91 ? 13.250 1.869 0.551 1.00 88.88 91 ASP A CA 1
ATOM 716 C C . ASP A 1 91 ? 11.815 2.362 0.792 1.00 88.88 91 ASP A C 1
ATOM 718 O O . ASP A 1 91 ? 11.568 3.227 1.636 1.00 88.88 91 ASP A O 1
ATOM 722 N N . HIS A 1 92 ? 10.842 1.824 0.048 1.00 88.56 92 HIS A N 1
ATOM 723 C CA . HIS A 1 92 ? 9.461 2.320 0.039 1.00 88.56 92 HIS A CA 1
ATOM 724 C C . HIS A 1 92 ? 8.428 1.293 0.518 1.00 88.56 92 HIS A C 1
ATOM 726 O O . HIS A 1 92 ? 7.229 1.471 0.286 1.00 88.56 92 HIS A O 1
ATOM 732 N N . MET A 1 93 ? 8.857 0.239 1.226 1.00 86.00 93 MET A N 1
ATOM 733 C CA . MET A 1 93 ? 7.960 -0.809 1.747 1.00 86.00 93 MET A CA 1
ATOM 734 C C . MET A 1 93 ? 6.845 -0.255 2.641 1.00 86.00 93 MET A C 1
ATOM 736 O O . MET A 1 93 ? 5.702 -0.696 2.527 1.00 86.00 93 MET A O 1
ATOM 740 N N . ILE A 1 94 ? 7.157 0.732 3.487 1.00 89.69 94 ILE A N 1
ATOM 741 C CA . ILE A 1 94 ? 6.178 1.373 4.379 1.00 89.69 94 ILE A CA 1
ATOM 742 C C . ILE A 1 94 ? 5.068 2.024 3.554 1.00 89.69 94 ILE A C 1
ATOM 744 O O . ILE A 1 94 ? 3.894 1.720 3.727 1.00 89.69 94 ILE A O 1
ATOM 748 N N . ALA A 1 95 ? 5.446 2.872 2.598 1.00 87.25 95 ALA A N 1
ATOM 749 C CA . ALA A 1 95 ? 4.504 3.597 1.753 1.00 87.25 95 ALA A CA 1
ATOM 750 C C . ALA A 1 95 ? 3.633 2.657 0.909 1.00 87.25 95 ALA A C 1
ATOM 752 O O . ALA A 1 95 ? 2.462 2.935 0.645 1.00 87.25 95 ALA A O 1
ATOM 753 N N . TYR A 1 96 ? 4.218 1.543 0.472 1.00 80.75 96 TYR A N 1
ATOM 754 C CA . TYR A 1 96 ? 3.504 0.507 -0.249 1.00 80.75 96 TYR A CA 1
ATOM 755 C C . TYR A 1 96 ? 2.477 -0.187 0.648 1.00 80.75 96 TYR A C 1
ATOM 757 O O . TYR A 1 96 ? 1.315 -0.302 0.264 1.00 80.75 96 TYR A O 1
ATOM 765 N N . TRP A 1 97 ? 2.880 -0.603 1.850 1.00 83.19 97 TRP A N 1
ATOM 766 C CA . TRP A 1 97 ? 1.982 -1.191 2.841 1.00 83.19 97 TRP A CA 1
ATOM 767 C C . TRP A 1 97 ? 0.822 -0.239 3.171 1.00 83.19 97 TRP A C 1
ATOM 769 O O . TRP A 1 97 ? -0.342 -0.606 3.046 1.00 83.19 97 TRP A O 1
ATOM 779 N N . GLU A 1 98 ? 1.122 1.032 3.431 1.00 85.38 98 GLU A N 1
ATOM 780 C CA . GLU A 1 98 ? 0.129 2.088 3.668 1.00 85.38 98 GLU A CA 1
ATOM 781 C C . GLU A 1 98 ? -0.836 2.296 2.485 1.00 85.38 98 GLU A C 1
ATOM 783 O O . GLU A 1 98 ? -1.977 2.716 2.674 1.00 85.38 98 GLU A O 1
ATOM 788 N N . SER A 1 99 ? -0.399 2.022 1.249 1.00 76.81 99 SER A N 1
ATOM 789 C CA . SER A 1 99 ? -1.232 2.177 0.048 1.00 76.81 99 SER A CA 1
ATOM 790 C C . SER A 1 99 ? -2.272 1.071 -0.131 1.00 76.81 99 SER A C 1
ATOM 792 O O . SER A 1 99 ? -3.273 1.287 -0.822 1.00 76.81 99 SER A O 1
ATOM 794 N N . THR A 1 100 ? -2.043 -0.090 0.486 1.00 72.50 100 THR A N 1
ATOM 795 C CA . THR A 1 100 ? -2.995 -1.204 0.527 1.00 72.50 100 THR A CA 1
ATOM 796 C C . THR A 1 100 ? -3.799 -1.209 1.828 1.00 72.50 100 THR A C 1
ATOM 798 O O . THR A 1 100 ? -4.942 -1.648 1.817 1.00 72.50 100 THR A O 1
ATOM 801 N N . HIS A 1 101 ? -3.244 -0.657 2.913 1.00 78.31 101 HIS A N 1
ATOM 802 C CA . HIS A 1 101 ? -3.827 -0.565 4.259 1.00 78.31 101 HIS A CA 1
ATOM 803 C C . HIS A 1 101 ? -4.361 0.857 4.535 1.00 78.31 101 HIS A C 1
ATOM 805 O O . HIS A 1 101 ? -4.052 1.469 5.559 1.00 78.31 101 HIS A O 1
ATOM 811 N N . TYR A 1 102 ? -5.115 1.437 3.593 1.00 79.44 102 TYR A N 1
ATOM 812 C CA . TYR A 1 102 ? -5.519 2.842 3.696 1.00 79.44 102 TYR A CA 1
ATOM 813 C C . TYR A 1 102 ? -6.562 3.054 4.805 1.00 79.44 102 TYR A C 1
ATOM 815 O O . TYR A 1 102 ? -7.692 2.573 4.695 1.00 79.44 102 TYR A O 1
ATOM 823 N N . LEU A 1 103 ? -6.186 3.823 5.831 1.00 84.88 103 LEU A N 1
ATOM 824 C CA . LEU A 1 103 ? -7.057 4.279 6.917 1.00 84.88 103 LEU A CA 1
ATOM 825 C C . LEU A 1 103 ? -7.822 5.551 6.510 1.00 84.88 103 LEU A C 1
ATOM 827 O O . LEU A 1 103 ? -7.231 6.513 6.018 1.00 84.88 103 LEU A O 1
ATOM 831 N N . GLU A 1 104 ? -9.132 5.586 6.759 1.00 84.12 104 GLU A N 1
ATOM 832 C CA . GLU A 1 104 ? -9.977 6.777 6.570 1.00 84.12 104 GLU A CA 1
ATOM 833 C C . GLU A 1 104 ? -9.759 7.787 7.712 1.00 84.12 104 GLU A C 1
ATOM 835 O O . GLU A 1 104 ? -10.572 7.928 8.623 1.00 84.12 104 GLU A O 1
ATOM 840 N N . ILE A 1 105 ? -8.624 8.486 7.670 1.00 87.69 105 ILE A N 1
ATOM 841 C CA . ILE A 1 105 ? -8.288 9.555 8.615 1.00 87.69 105 ILE A CA 1
ATOM 842 C C . ILE A 1 105 ? -8.951 10.858 8.150 1.00 87.69 105 ILE A C 1
ATOM 844 O O . ILE A 1 105 ? -8.620 11.402 7.094 1.00 87.69 105 ILE A O 1
ATOM 848 N N . THR A 1 106 ? -9.897 11.365 8.939 1.00 89.50 106 THR A N 1
ATOM 849 C CA . THR A 1 106 ? -10.626 12.605 8.631 1.00 89.50 106 THR A CA 1
ATOM 850 C C . THR A 1 106 ? -9.906 13.844 9.163 1.00 89.50 106 THR A C 1
ATOM 852 O O . THR A 1 106 ? -9.110 13.766 10.098 1.00 89.50 106 THR A O 1
ATOM 855 N N . SER A 1 107 ? -10.236 15.023 8.625 1.00 91.25 107 SER A N 1
ATOM 856 C CA . SER A 1 107 ? -9.729 16.298 9.155 1.00 91.25 107 SER A CA 1
ATOM 857 C C . SER A 1 107 ? -10.101 16.518 10.623 1.00 91.25 107 SER A C 1
ATOM 859 O O . SER A 1 107 ? -9.307 17.078 11.365 1.00 91.25 107 SER A O 1
ATOM 861 N N . ALA A 1 108 ? -11.274 16.048 11.059 1.00 93.62 108 ALA A N 1
ATOM 862 C CA . ALA A 1 108 ? -11.683 16.142 12.458 1.00 93.62 108 ALA A CA 1
ATOM 863 C C . ALA A 1 108 ? -10.767 15.317 13.375 1.00 93.62 108 ALA A C 1
ATOM 865 O O . ALA A 1 108 ? -10.344 15.813 14.411 1.00 93.62 108 ALA A O 1
ATOM 866 N N . MET A 1 109 ? -10.407 14.097 12.962 1.00 94.56 109 MET A N 1
ATOM 867 C CA . MET A 1 109 ? -9.489 13.233 13.718 1.00 94.56 109 MET A CA 1
ATOM 868 C C . MET A 1 109 ? -8.083 13.829 13.779 1.00 94.56 109 MET A C 1
ATOM 870 O O . MET A 1 109 ? -7.488 13.883 14.845 1.00 94.56 109 MET A O 1
ATOM 874 N N . VAL A 1 110 ? -7.588 14.342 12.650 1.00 94.88 110 VAL A N 1
ATOM 875 C CA . VAL A 1 110 ? -6.288 15.027 12.563 1.00 94.88 110 VAL A CA 1
ATOM 876 C C . VAL A 1 110 ? -6.230 16.262 13.463 1.00 94.88 110 VAL A C 1
ATOM 878 O O . VAL A 1 110 ? -5.204 16.523 14.075 1.00 94.88 110 VAL A O 1
ATOM 881 N N . ASN A 1 111 ? -7.322 17.020 13.564 1.00 95.56 111 ASN A N 1
ATOM 882 C CA . ASN A 1 111 ? -7.382 18.193 14.436 1.00 95.56 111 ASN A CA 1
ATOM 883 C C . ASN A 1 111 ? -7.503 17.826 15.924 1.00 95.56 111 ASN A C 1
ATOM 885 O O . ASN A 1 111 ? -7.176 18.649 16.774 1.00 95.56 111 ASN A O 1
ATOM 889 N N . ALA A 1 112 ? -8.009 16.631 16.235 1.00 95.75 112 ALA A N 1
ATOM 890 C CA . ALA A 1 112 ? -8.217 16.160 17.601 1.00 95.75 112 ALA A CA 1
ATOM 891 C C . ALA A 1 112 ? -7.012 15.388 18.170 1.00 95.75 112 ALA A C 1
ATOM 893 O O . ALA A 1 112 ? -6.906 15.253 19.386 1.00 95.75 112 ALA A O 1
ATOM 894 N N . ASP A 1 113 ? -6.125 14.877 17.314 1.00 96.88 113 ASP A N 1
ATOM 895 C CA . ASP A 1 113 ? -5.046 13.963 17.689 1.00 96.88 113 ASP A CA 1
ATOM 896 C C . ASP A 1 113 ? -3.738 14.321 16.955 1.00 96.88 113 ASP A C 1
ATOM 898 O O . ASP A 1 113 ? -3.600 14.151 15.738 1.00 96.88 113 ASP A O 1
ATOM 902 N N . THR A 1 114 ? -2.762 14.825 17.717 1.00 96.69 114 THR A N 1
ATOM 903 C CA . THR A 1 114 ? -1.456 15.281 17.210 1.00 96.69 114 THR A CA 1
ATOM 904 C C . THR A 1 114 ? -0.628 14.152 16.588 1.00 96.69 114 THR A C 1
ATOM 906 O O . THR A 1 114 ? 0.104 14.377 15.616 1.00 96.69 114 THR A O 1
ATOM 909 N N . ASP A 1 115 ? -0.750 12.931 17.104 1.00 96.88 115 ASP A N 1
ATOM 910 C CA . ASP A 1 115 ? -0.024 11.777 16.579 1.00 96.88 115 ASP A CA 1
ATOM 911 C C . ASP A 1 115 ? -0.618 11.353 15.230 1.00 96.88 115 ASP A C 1
ATOM 913 O O . ASP A 1 115 ? 0.125 11.089 14.279 1.00 96.88 115 ASP A O 1
ATOM 917 N N . LEU A 1 116 ? -1.952 11.392 15.086 1.00 95.31 116 LEU A N 1
ATOM 918 C CA . LEU A 1 116 ? -2.604 11.193 13.785 1.00 95.31 116 LEU A CA 1
ATOM 919 C C . LEU A 1 116 ? -2.247 12.285 12.778 1.00 95.31 116 LEU A C 1
ATOM 921 O O . LEU A 1 116 ? -2.048 11.971 11.600 1.00 95.31 116 LEU A O 1
ATOM 925 N N . PHE A 1 117 ? -2.151 13.548 13.209 1.00 95.56 117 PHE A N 1
ATOM 926 C CA . PHE A 1 117 ? -1.684 14.636 12.346 1.00 95.56 117 PHE A CA 1
ATOM 927 C C . PHE A 1 117 ? -0.293 14.333 11.785 1.00 95.56 117 PHE A C 1
ATOM 929 O O . PHE A 1 117 ? -0.092 14.370 10.565 1.00 95.56 117 PHE A O 1
ATOM 936 N N . THR A 1 118 ? 0.645 13.986 12.667 1.00 96.44 118 THR A N 1
ATOM 937 C CA . THR A 1 118 ? 2.038 13.696 12.305 1.00 96.44 118 THR A CA 1
ATOM 938 C C . THR A 1 118 ? 2.116 12.491 11.376 1.00 96.44 118 THR A C 1
ATOM 940 O O . THR A 1 118 ? 2.696 12.575 10.292 1.00 96.44 118 THR A O 1
ATOM 943 N N . TYR A 1 119 ? 1.437 11.398 11.731 1.00 94.56 119 TYR A N 1
ATOM 944 C CA . TYR A 1 119 ? 1.368 10.203 10.898 1.00 94.56 119 TYR A CA 1
ATOM 945 C C . TYR A 1 119 ? 0.833 10.502 9.493 1.00 94.56 119 TYR A C 1
ATOM 947 O O . TYR A 1 119 ? 1.435 10.096 8.496 1.00 94.56 119 TYR A O 1
ATOM 955 N N . HIS A 1 120 ? -0.282 11.229 9.392 1.00 91.12 120 HIS A N 1
ATOM 956 C CA . HIS A 1 120 ? -0.910 11.539 8.111 1.00 91.12 120 HIS A CA 1
ATOM 957 C C . HIS A 1 120 ? -0.025 12.454 7.241 1.00 91.12 120 HIS A C 1
ATOM 959 O O . HIS A 1 120 ? 0.055 12.276 6.018 1.00 91.12 120 HIS A O 1
ATOM 965 N N . ALA A 1 121 ? 0.687 13.409 7.850 1.00 92.06 121 ALA A N 1
ATOM 966 C CA . ALA A 1 121 ? 1.670 14.240 7.156 1.00 92.06 121 ALA A CA 1
ATOM 967 C C . ALA A 1 121 ? 2.844 13.403 6.618 1.00 92.06 121 ALA A C 1
ATOM 969 O O . AL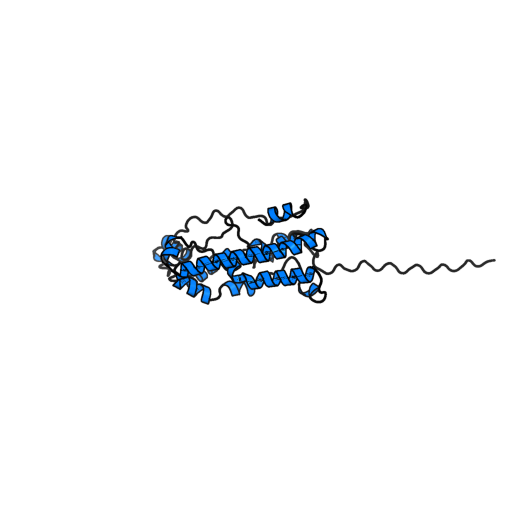A A 1 121 ? 3.187 13.493 5.432 1.00 92.06 121 ALA A O 1
ATOM 970 N N . ASP A 1 122 ? 3.399 12.525 7.449 1.00 93.69 122 ASP A N 1
ATOM 971 C CA . ASP A 1 122 ? 4.510 11.654 7.079 1.00 93.69 122 ASP A CA 1
ATOM 972 C C . ASP A 1 122 ? 4.133 10.643 5.995 1.00 93.69 122 ASP A C 1
ATOM 974 O O . ASP A 1 122 ? 4.901 10.417 5.054 1.00 93.69 122 ASP A O 1
ATOM 978 N N . GLN A 1 123 ? 2.928 10.076 6.067 1.00 90.50 123 GLN A N 1
ATOM 979 C CA . GLN A 1 123 ? 2.385 9.181 5.046 1.00 90.50 123 GLN A CA 1
ATOM 980 C C . GLN A 1 123 ? 2.324 9.888 3.684 1.00 90.50 123 GLN A C 1
ATOM 982 O O . GLN A 1 123 ? 2.705 9.329 2.647 1.00 90.50 123 GLN A O 1
ATOM 987 N N . ARG A 1 124 ? 1.894 11.158 3.662 1.00 87.62 124 ARG A N 1
ATOM 988 C CA . ARG A 1 124 ? 1.887 11.970 2.438 1.00 87.62 124 ARG A CA 1
ATOM 989 C C . ARG A 1 124 ? 3.304 12.185 1.902 1.00 87.62 124 ARG A C 1
ATOM 991 O O . ARG A 1 124 ? 3.504 12.034 0.694 1.00 87.62 124 ARG A O 1
ATOM 998 N N . LEU A 1 125 ? 4.276 12.504 2.759 1.00 91.62 125 LEU A N 1
ATOM 999 C CA . LEU A 1 125 ? 5.683 12.667 2.368 1.00 91.62 125 LEU A CA 1
ATOM 1000 C C . LEU A 1 125 ? 6.268 11.368 1.799 1.00 91.62 125 LEU A C 1
ATOM 1002 O O . LEU A 1 125 ? 6.845 11.379 0.710 1.00 91.62 125 LEU A O 1
ATOM 1006 N N . ARG A 1 126 ? 6.066 10.237 2.488 1.00 92.12 126 ARG A N 1
ATOM 1007 C CA . ARG A 1 126 ? 6.452 8.897 2.021 1.00 92.12 126 ARG A CA 1
ATOM 1008 C C . ARG A 1 126 ? 5.898 8.620 0.626 1.00 92.12 126 ARG A C 1
ATOM 1010 O O . ARG A 1 126 ? 6.669 8.335 -0.286 1.00 92.12 126 ARG A O 1
ATOM 1017 N N . ARG A 1 127 ? 4.594 8.819 0.414 1.00 85.44 127 ARG A N 1
ATOM 1018 C CA . ARG A 1 127 ? 3.945 8.648 -0.897 1.00 85.44 127 ARG A CA 1
ATOM 1019 C C . ARG A 1 127 ? 4.555 9.536 -1.988 1.00 85.44 127 ARG A C 1
ATOM 1021 O O . ARG A 1 127 ? 4.699 9.088 -3.127 1.00 85.44 127 ARG A O 1
ATOM 1028 N N . MET A 1 128 ? 4.872 10.795 -1.679 1.00 86.06 128 MET A N 1
ATOM 1029 C CA . MET A 1 128 ? 5.504 11.696 -2.650 1.00 86.06 128 MET A CA 1
ATOM 1030 C C . MET A 1 128 ? 6.891 11.196 -3.059 1.00 86.06 128 MET A C 1
ATOM 1032 O O . MET A 1 128 ? 7.168 11.159 -4.261 1.00 86.06 128 MET A O 1
ATOM 1036 N N . ARG A 1 129 ? 7.697 10.733 -2.091 1.00 90.19 129 ARG A N 1
ATOM 1037 C CA . ARG A 1 129 ? 9.020 10.138 -2.334 1.00 90.19 129 ARG A CA 1
ATOM 1038 C C . ARG A 1 129 ? 8.939 8.895 -3.216 1.00 90.19 129 ARG A C 1
ATOM 1040 O O . ARG A 1 129 ? 9.646 8.842 -4.217 1.00 90.19 129 ARG A O 1
ATOM 1047 N N . VAL A 1 130 ? 8.007 7.971 -2.950 1.00 86.75 130 VAL A N 1
ATOM 1048 C CA . VAL A 1 130 ? 7.784 6.810 -3.841 1.00 86.75 130 VAL A CA 1
ATOM 1049 C C . VAL A 1 130 ? 7.512 7.270 -5.267 1.00 86.75 130 VAL A C 1
ATOM 1051 O O . VAL A 1 130 ? 8.100 6.769 -6.221 1.00 86.75 130 VAL A O 1
ATOM 1054 N N . GLY A 1 131 ? 6.615 8.248 -5.426 1.00 83.62 131 GLY A N 1
ATOM 1055 C CA . GLY A 1 131 ? 6.250 8.768 -6.737 1.00 83.62 131 GLY A CA 1
ATOM 1056 C C . GLY A 1 131 ? 7.431 9.398 -7.477 1.00 83.62 131 GLY A C 1
ATOM 1057 O O . GLY A 1 131 ? 7.497 9.303 -8.701 1.00 83.62 131 GLY A O 1
ATOM 1058 N N . GLU A 1 132 ? 8.345 10.049 -6.762 1.00 86.94 132 GLU A N 1
ATOM 1059 C CA . GLU A 1 132 ? 9.570 10.622 -7.317 1.00 86.94 132 GLU A CA 1
ATOM 1060 C C . GLU A 1 132 ? 10.575 9.550 -7.741 1.00 86.94 132 GLU A C 1
ATOM 1062 O O . GLU A 1 132 ? 10.959 9.523 -8.914 1.00 86.94 132 GLU A O 1
ATOM 1067 N N . SER A 1 133 ? 10.925 8.627 -6.840 1.00 87.31 133 SER A N 1
ATOM 1068 C CA . SER A 1 133 ? 11.813 7.497 -7.136 1.00 87.31 133 SER A CA 1
ATOM 1069 C C . SER A 1 133 ? 11.284 6.670 -8.309 1.00 87.31 133 SER A C 1
ATOM 1071 O O . SER A 1 133 ? 12.036 6.314 -9.217 1.00 87.31 133 SER A O 1
ATOM 1073 N N . TRP A 1 134 ? 9.966 6.462 -8.362 1.00 83.62 134 TRP A N 1
ATOM 1074 C CA . TRP A 1 134 ? 9.304 5.803 -9.480 1.00 83.62 134 TRP A CA 1
ATOM 1075 C C . TRP A 1 134 ? 9.469 6.558 -10.804 1.00 83.62 134 TRP A C 1
ATOM 1077 O O . TRP A 1 134 ? 9.827 5.960 -11.816 1.00 83.62 134 TRP A O 1
ATOM 1087 N N . ARG A 1 135 ? 9.232 7.877 -10.832 1.00 84.50 135 ARG A N 1
ATOM 1088 C CA . ARG A 1 135 ? 9.384 8.678 -12.061 1.00 84.50 135 ARG A CA 1
ATOM 1089 C C . ARG A 1 135 ? 10.817 8.664 -12.589 1.00 84.50 135 ARG A C 1
ATOM 1091 O O . ARG A 1 135 ? 10.991 8.672 -13.810 1.00 84.50 135 ARG A O 1
ATOM 1098 N N . LYS A 1 136 ? 11.809 8.653 -11.692 1.00 86.88 136 LYS A N 1
ATOM 1099 C CA . LYS A 1 136 ? 13.228 8.533 -12.046 1.00 86.88 136 LYS A CA 1
ATOM 1100 C C . LYS A 1 136 ? 13.500 7.186 -12.714 1.00 86.88 136 LYS A C 1
ATOM 1102 O O . LYS A 1 136 ? 13.923 7.164 -13.866 1.00 86.88 136 LYS A O 1
ATOM 1107 N N . LEU A 1 137 ? 13.121 6.093 -12.050 1.00 85.19 137 LEU A N 1
ATOM 1108 C CA . LEU A 1 137 ? 13.269 4.735 -12.575 1.00 85.19 137 LEU A CA 1
ATOM 1109 C C . LEU A 1 137 ? 12.560 4.558 -13.929 1.00 85.19 137 LEU A C 1
ATOM 1111 O O . LEU A 1 137 ? 13.132 4.015 -14.870 1.00 85.19 137 LEU A O 1
ATOM 1115 N N . LEU A 1 138 ? 11.340 5.082 -14.067 1.00 81.94 138 LEU A N 1
ATOM 1116 C CA . LEU A 1 138 ? 10.597 5.055 -15.326 1.00 81.94 138 LEU A CA 1
ATOM 1117 C C . LEU A 1 138 ? 11.328 5.806 -16.452 1.00 81.94 138 LEU A C 1
ATOM 1119 O O . LEU A 1 138 ? 11.255 5.394 -17.607 1.00 81.94 138 LEU A O 1
ATOM 1123 N N . GLY A 1 139 ? 12.022 6.904 -16.140 1.00 84.69 139 GLY A N 1
ATOM 1124 C CA . GLY A 1 139 ? 12.877 7.614 -17.095 1.00 84.69 139 GLY A CA 1
ATOM 1125 C C . GLY A 1 139 ? 13.987 6.722 -17.650 1.00 84.69 139 GLY A C 1
ATOM 1126 O O . GLY A 1 139 ? 14.129 6.614 -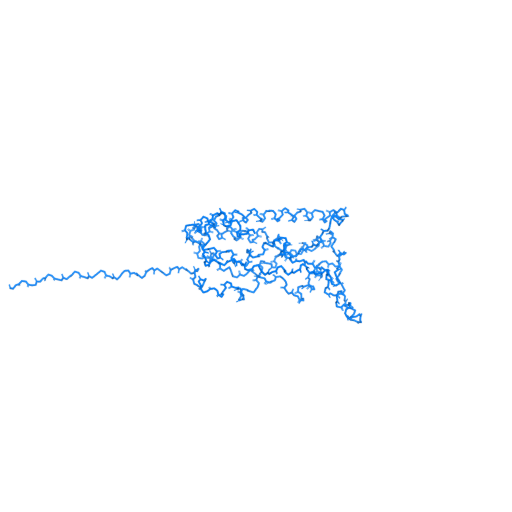18.870 1.00 84.69 139 GLY A O 1
ATOM 1127 N N . ASP A 1 140 ? 14.700 6.027 -16.766 1.00 82.50 140 ASP A N 1
ATOM 1128 C CA . ASP A 1 140 ? 15.781 5.109 -17.139 1.00 82.50 140 ASP A CA 1
ATOM 1129 C C . ASP A 1 140 ? 15.250 3.927 -17.964 1.00 82.50 140 ASP A C 1
ATOM 1131 O O . ASP A 1 140 ? 15.792 3.590 -19.022 1.00 82.50 140 ASP A O 1
ATOM 1135 N N . MET A 1 141 ? 14.118 3.354 -17.542 1.00 79.38 141 MET A N 1
ATOM 1136 C CA . MET A 1 141 ? 13.451 2.273 -18.266 1.00 79.38 141 MET A CA 1
ATOM 1137 C C . MET A 1 141 ? 13.023 2.705 -19.675 1.00 79.38 141 MET A C 1
ATOM 1139 O O . MET A 1 141 ? 13.246 1.963 -20.627 1.00 79.38 141 MET A O 1
ATOM 1143 N N . VAL A 1 142 ? 12.443 3.899 -19.851 1.00 80.44 142 VAL A N 1
ATOM 1144 C CA . VAL A 1 142 ? 12.016 4.395 -21.175 1.00 80.44 142 VAL A CA 1
ATOM 1145 C C . VAL A 1 142 ? 13.198 4.515 -22.138 1.00 80.44 142 VAL A C 1
ATOM 1147 O O . VAL A 1 142 ? 13.071 4.143 -23.306 1.00 80.44 142 VAL A O 1
ATOM 1150 N N . THR A 1 143 ? 14.352 4.995 -21.670 1.00 82.12 143 THR A N 1
ATOM 1151 C CA . THR A 1 143 ? 15.576 5.055 -22.486 1.00 82.12 143 THR A CA 1
ATOM 1152 C C . THR A 1 143 ? 15.965 3.665 -22.986 1.00 82.12 143 THR A C 1
ATOM 1154 O O . THR A 1 143 ? 16.261 3.479 -24.168 1.00 82.12 143 THR A O 1
ATOM 1157 N N . MET A 1 144 ? 15.866 2.658 -22.118 1.00 74.25 144 MET A N 1
ATOM 1158 C CA . MET A 1 144 ? 16.161 1.273 -22.474 1.00 74.25 144 MET A CA 1
ATOM 1159 C C . MET A 1 144 ? 15.145 0.644 -23.422 1.00 74.25 144 MET A C 1
ATOM 1161 O O . MET A 1 144 ? 15.526 -0.092 -24.335 1.00 74.25 144 MET A O 1
ATOM 1165 N N . MET A 1 145 ? 13.865 0.973 -23.252 1.00 76.06 145 MET A N 1
ATOM 1166 C CA . MET A 1 145 ? 12.804 0.538 -24.156 1.00 76.06 145 MET A CA 1
ATOM 1167 C C . MET A 1 145 ? 12.988 1.121 -25.560 1.00 76.06 145 MET A C 1
ATOM 1169 O O . MET A 1 145 ? 12.853 0.393 -26.543 1.00 76.06 145 MET A O 1
ATOM 1173 N N . LYS A 1 146 ? 13.358 2.406 -25.676 1.00 77.44 146 LYS A N 1
ATOM 1174 C CA . LYS A 1 146 ? 13.674 3.043 -26.969 1.00 77.44 146 LYS A CA 1
ATOM 1175 C C . LYS A 1 146 ? 14.832 2.350 -27.680 1.00 77.44 146 LYS A C 1
ATOM 1177 O O . LYS A 1 146 ? 14.775 2.146 -28.888 1.00 77.44 146 LYS A O 1
ATOM 1182 N N . ALA A 1 147 ? 15.841 1.937 -26.921 1.00 74.75 147 ALA A N 1
ATOM 1183 C CA . ALA A 1 147 ? 16.985 1.198 -27.436 1.00 74.75 147 ALA A CA 1
ATOM 1184 C C . ALA A 1 147 ? 16.708 -0.313 -27.635 1.00 74.75 147 ALA A C 1
ATOM 1186 O O . ALA A 1 147 ? 17.599 -1.037 -28.065 1.00 74.75 147 ALA A O 1
ATOM 1187 N N . ARG A 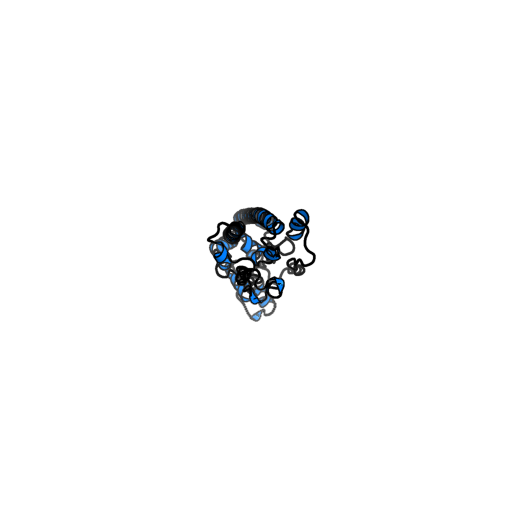1 148 ? 15.482 -0.791 -27.355 1.00 70.94 148 ARG A N 1
ATOM 1188 C CA . ARG A 1 148 ? 15.034 -2.194 -27.483 1.00 70.94 148 ARG A CA 1
ATOM 1189 C C . ARG A 1 148 ? 15.774 -3.206 -26.593 1.00 70.94 148 ARG A C 1
ATOM 1191 O O . ARG A 1 148 ? 15.770 -4.394 -26.897 1.00 70.94 148 ARG A O 1
ATOM 1198 N N . TRP A 1 149 ? 16.363 -2.757 -25.484 1.00 65.81 149 TRP A N 1
ATOM 1199 C CA . TRP A 1 149 ? 17.048 -3.637 -24.521 1.00 65.81 149 TRP A CA 1
ATOM 1200 C C . TRP A 1 149 ? 16.094 -4.269 -23.513 1.00 65.81 149 TRP A C 1
ATOM 1202 O O . TRP A 1 149 ? 16.315 -5.385 -23.058 1.00 65.81 149 TRP A O 1
ATOM 1212 N N . VAL A 1 150 ? 15.036 -3.543 -23.149 1.00 66.44 150 VAL A N 1
ATOM 1213 C CA . VAL A 1 150 ? 14.025 -3.988 -22.188 1.00 66.44 150 VAL A CA 1
ATOM 1214 C C . VAL A 1 150 ? 12.659 -3.734 -22.788 1.00 66.44 150 VAL A C 1
ATOM 1216 O O . VAL A 1 150 ? 12.431 -2.724 -23.452 1.00 66.44 150 VAL A O 1
ATOM 1219 N N . HIS A 1 151 ? 11.734 -4.656 -22.567 1.00 65.94 151 HIS A N 1
ATOM 1220 C CA . HIS A 1 151 ? 10.366 -4.494 -23.030 1.00 65.94 151 HIS A CA 1
ATOM 1221 C C . HIS A 1 151 ? 9.490 -3.863 -21.958 1.00 65.94 151 HIS A C 1
ATOM 1223 O O . HIS A 1 151 ? 9.770 -3.939 -20.764 1.00 65.94 151 HIS A O 1
ATOM 1229 N N . ILE A 1 152 ? 8.386 -3.263 -22.396 1.00 63.38 152 ILE A N 1
ATOM 1230 C CA . ILE A 1 152 ? 7.514 -2.503 -21.501 1.00 63.38 152 ILE A CA 1
ATOM 1231 C C . ILE A 1 152 ? 6.715 -3.412 -20.540 1.00 63.38 152 ILE A C 1
ATOM 1233 O O . ILE A 1 152 ? 6.104 -2.946 -19.582 1.00 63.38 152 ILE A O 1
ATOM 1237 N N . ASP A 1 153 ? 6.801 -4.730 -20.725 1.00 65.06 153 ASP A N 1
ATOM 1238 C CA . ASP A 1 153 ? 6.222 -5.737 -19.833 1.00 65.06 153 ASP A CA 1
ATOM 1239 C C . ASP A 1 153 ? 6.793 -5.659 -18.397 1.00 65.06 153 ASP A C 1
ATOM 1241 O O . ASP A 1 153 ? 6.200 -6.206 -17.477 1.00 65.06 153 ASP A O 1
ATOM 1245 N N . LEU A 1 154 ? 7.874 -4.892 -18.183 1.00 65.38 154 LEU A N 1
ATOM 1246 C CA . LEU A 1 154 ? 8.377 -4.466 -16.870 1.00 65.38 154 LEU A CA 1
ATOM 1247 C C . LEU A 1 154 ? 7.324 -3.828 -15.978 1.00 65.38 154 LEU A C 1
ATOM 1249 O O . LEU A 1 154 ? 7.333 -3.997 -14.767 1.00 65.38 154 LEU A O 1
ATOM 1253 N N . LEU A 1 155 ? 6.386 -3.117 -16.586 1.00 69.50 155 LEU A N 1
ATOM 1254 C CA . LEU A 1 155 ? 5.297 -2.460 -15.877 1.00 69.50 155 LEU A CA 1
ATOM 1255 C C . LEU A 1 155 ? 4.206 -3.439 -15.433 1.00 69.50 155 LEU A C 1
ATOM 1257 O O . LEU A 1 155 ? 3.264 -3.029 -14.758 1.00 69.50 155 LEU A O 1
ATOM 1261 N N . LEU A 1 156 ? 4.324 -4.707 -15.833 1.00 67.31 156 LEU A N 1
ATOM 1262 C CA . LEU A 1 156 ? 3.480 -5.804 -15.385 1.00 67.31 156 LEU A CA 1
ATOM 1263 C C . LEU A 1 156 ? 4.078 -6.545 -14.187 1.00 67.31 156 LEU A C 1
ATOM 1265 O O . LEU A 1 156 ? 3.489 -7.537 -13.767 1.00 67.31 156 LEU A O 1
ATOM 1269 N N . ASP A 1 157 ? 5.233 -6.126 -13.663 1.00 70.00 157 ASP A N 1
ATOM 1270 C CA . ASP A 1 157 ? 5.737 -6.707 -12.424 1.00 70.00 157 ASP A CA 1
ATOM 1271 C C . ASP A 1 157 ? 4.751 -6.420 -11.271 1.00 70.00 157 ASP A C 1
ATOM 1273 O O . ASP A 1 157 ? 4.300 -5.271 -11.146 1.00 70.00 157 ASP A O 1
ATOM 1277 N N . PRO A 1 158 ? 4.414 -7.423 -10.431 1.00 64.31 158 PRO A N 1
ATOM 1278 C CA . PRO A 1 158 ? 3.527 -7.276 -9.279 1.00 64.31 158 PRO A CA 1
ATOM 1279 C C . PRO A 1 158 ? 3.769 -6.028 -8.433 1.00 64.31 158 PRO A C 1
ATOM 1281 O O . PRO A 1 158 ? 2.819 -5.427 -7.928 1.00 64.31 158 PRO A O 1
ATOM 1284 N N . TYR A 1 159 ? 5.026 -5.604 -8.299 1.00 68.12 159 TYR A N 1
ATOM 1285 C CA . TYR A 1 159 ? 5.367 -4.414 -7.532 1.00 68.12 159 TYR A CA 1
ATOM 1286 C C . TYR A 1 159 ? 4.763 -3.125 -8.117 1.00 68.12 159 TYR A C 1
ATOM 1288 O O . TYR A 1 159 ? 4.272 -2.270 -7.378 1.00 68.12 159 TYR A O 1
ATOM 1296 N N . PHE A 1 160 ? 4.743 -2.976 -9.445 1.00 66.50 160 PHE A N 1
ATOM 1297 C CA . PHE A 1 160 ? 4.246 -1.765 -10.110 1.00 66.50 160 PHE A CA 1
ATOM 1298 C C . PHE A 1 160 ? 2.729 -1.698 -10.238 1.00 66.50 160 PHE A C 1
ATOM 1300 O O . PHE A 1 160 ? 2.179 -0.615 -10.463 1.00 66.50 160 PHE A O 1
ATOM 1307 N N . LEU A 1 161 ? 2.046 -2.825 -10.051 1.00 60.59 161 LEU A N 1
ATOM 1308 C CA . LEU A 1 161 ? 0.586 -2.906 -10.103 1.00 60.59 161 LEU A CA 1
ATOM 1309 C C . LEU A 1 161 ? -0.103 -2.195 -8.937 1.00 60.59 161 LEU A C 1
ATOM 1311 O O . LEU A 1 161 ? -1.273 -1.836 -9.029 1.00 60.59 161 LEU A O 1
ATOM 1315 N N . HIS A 1 162 ? 0.636 -1.954 -7.863 1.00 58.12 162 HIS A N 1
ATOM 1316 C CA . HIS A 1 162 ? 0.094 -1.556 -6.575 1.00 58.12 162 HIS A CA 1
ATOM 1317 C C . HIS A 1 162 ? 0.376 -0.112 -6.171 1.00 58.12 162 HIS A C 1
ATOM 1319 O O . HIS A 1 162 ? 0.111 0.279 -5.037 1.00 58.12 162 HIS A O 1
ATOM 1325 N N . LEU A 1 163 ? 0.853 0.726 -7.093 1.00 57.16 163 LEU A N 1
ATOM 1326 C CA . LEU A 1 163 ? 0.823 2.175 -6.891 1.00 57.16 163 LEU A CA 1
ATOM 1327 C C . LEU A 1 163 ? -0.628 2.666 -7.018 1.00 57.16 163 LEU A C 1
ATOM 1329 O O . LEU A 1 163 ? -0.990 3.314 -8.004 1.00 57.16 163 LEU A O 1
ATOM 1333 N N . SER A 1 164 ? -1.459 2.323 -6.027 1.00 51.62 164 SER A N 1
ATOM 1334 C CA . SER A 1 164 ? -2.898 2.565 -6.006 1.00 51.62 164 SER A CA 1
ATOM 1335 C C . SER A 1 164 ? -3.189 4.020 -6.360 1.00 51.62 164 SER A C 1
ATOM 1337 O O . SER A 1 164 ? -2.773 4.973 -5.672 1.00 51.62 164 SER A O 1
ATOM 1339 N N . THR A 1 165 ? -3.921 4.222 -7.456 1.00 54.50 165 THR A N 1
ATOM 1340 C CA . THR A 1 165 ? -4.486 5.541 -7.732 1.00 54.50 165 THR A CA 1
ATOM 1341 C C . THR A 1 165 ? -5.558 5.843 -6.681 1.00 54.50 165 THR A C 1
ATOM 1343 O O . THR A 1 165 ? -5.972 4.960 -5.936 1.00 54.50 165 THR A O 1
ATOM 1346 N N . LYS A 1 166 ? -6.023 7.097 -6.564 1.00 55.03 166 LYS A N 1
ATOM 1347 C CA . LYS A 1 166 ? -7.099 7.429 -5.604 1.00 55.03 166 LYS A CA 1
ATOM 1348 C C . LYS A 1 166 ? -8.354 6.555 -5.787 1.00 55.03 166 LYS A C 1
ATOM 1350 O O . LYS A 1 166 ? -9.087 6.379 -4.826 1.00 55.03 166 LYS A O 1
ATOM 1355 N N . GLN A 1 167 ? -8.571 6.034 -6.995 1.00 49.97 167 GLN A N 1
ATOM 1356 C CA . GLN A 1 167 ? -9.710 5.197 -7.373 1.00 49.97 167 GLN A CA 1
ATOM 1357 C C . GLN A 1 167 ? -9.490 3.705 -7.069 1.00 49.97 167 GLN A C 1
ATOM 1359 O O . GLN A 1 167 ? -10.467 2.980 -6.943 1.00 49.97 167 GLN A O 1
ATOM 1364 N N . ASP A 1 168 ? -8.236 3.274 -6.898 1.00 50.38 168 ASP A N 1
ATOM 1365 C CA . ASP A 1 168 ? -7.853 1.875 -6.639 1.00 50.38 168 ASP A CA 1
ATOM 1366 C C . ASP A 1 168 ? -7.524 1.632 -5.155 1.00 50.38 168 ASP A C 1
ATOM 1368 O O . ASP A 1 168 ? -6.965 0.601 -4.789 1.00 50.38 168 ASP A O 1
ATOM 1372 N N . ARG A 1 169 ? -7.797 2.615 -4.285 1.00 57.34 169 ARG A N 1
ATOM 1373 C CA . ARG A 1 169 ? -7.556 2.484 -2.846 1.00 57.34 169 ARG A CA 1
ATOM 1374 C C . ARG A 1 169 ? -8.506 1.437 -2.283 1.00 57.34 169 ARG A C 1
ATOM 1376 O O . ARG A 1 169 ? -9.698 1.701 -2.129 1.00 57.34 169 ARG A O 1
ATOM 1383 N N . VAL A 1 170 ? -7.959 0.280 -1.929 1.00 60.97 170 VAL A N 1
ATOM 1384 C CA . VAL A 1 170 ? -8.643 -0.653 -1.040 1.00 60.97 170 VAL A CA 1
ATOM 1385 C C . VAL A 1 170 ? -8.698 0.023 0.324 1.00 60.97 170 VAL A C 1
ATOM 1387 O O . VAL A 1 170 ? -7.672 0.285 0.951 1.00 60.97 170 VAL A O 1
ATOM 1390 N N . ARG A 1 171 ? -9.903 0.421 0.727 1.00 69.88 171 ARG A N 1
ATOM 1391 C CA . ARG A 1 171 ? -10.135 1.008 2.044 1.00 69.88 171 ARG A CA 1
ATOM 1392 C C . ARG A 1 171 ? -10.102 -0.105 3.072 1.00 69.88 171 ARG A C 1
ATOM 1394 O O . ARG A 1 171 ? -10.83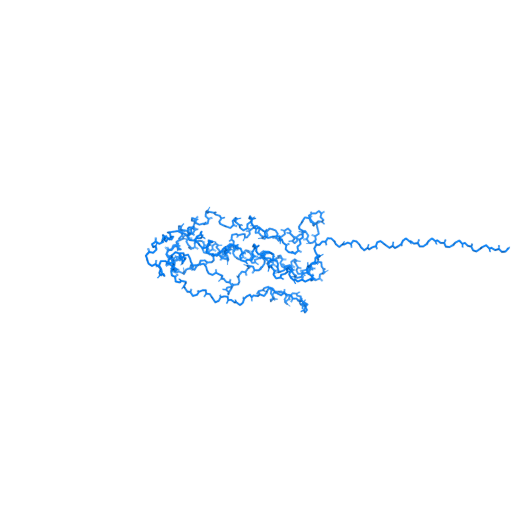4 -1.084 2.934 1.00 69.88 171 ARG A O 1
ATOM 1401 N N . TRP A 1 172 ? -9.281 0.069 4.096 1.00 77.94 172 TRP A N 1
ATOM 1402 C CA . TRP A 1 172 ? -9.307 -0.805 5.253 1.00 77.94 172 TRP A CA 1
ATOM 1403 C C . TRP A 1 172 ? -10.355 -0.282 6.239 1.00 77.94 172 TRP A C 1
ATOM 1405 O O . TRP A 1 172 ? -10.321 0.885 6.630 1.00 77.94 172 TRP A O 1
ATOM 1415 N N . TYR A 1 173 ? -11.290 -1.151 6.632 1.00 78.19 173 TYR A N 1
ATOM 1416 C CA . TYR A 1 173 ? -12.323 -0.867 7.630 1.00 78.19 173 TYR A CA 1
ATOM 1417 C C . TYR A 1 173 ? -12.066 -1.697 8.902 1.00 78.19 173 TYR A C 1
ATOM 1419 O O . TYR A 1 173 ? -12.656 -2.772 9.050 1.00 78.19 173 TYR A O 1
ATOM 1427 N N . PRO A 1 174 ? -11.183 -1.236 9.814 1.00 84.31 174 PRO A N 1
ATOM 1428 C CA . PRO A 1 174 ? -10.898 -1.917 11.075 1.00 84.31 174 PRO A CA 1
ATOM 1429 C C . PRO A 1 174 ? -12.161 -2.278 11.866 1.00 84.31 174 PRO A C 1
ATOM 1431 O O . PRO A 1 174 ? -13.114 -1.496 11.917 1.00 84.31 174 PRO A O 1
ATOM 1434 N N . GLY A 1 175 ? -12.154 -3.465 12.478 1.00 84.19 175 GLY A N 1
ATOM 1435 C CA . GLY A 1 175 ? -13.232 -3.971 13.336 1.00 84.19 175 GLY A CA 1
ATOM 1436 C C . GLY A 1 175 ? -14.492 -4.454 12.620 1.00 84.19 175 GLY A C 1
ATOM 1437 O O . GLY A 1 175 ? -15.377 -5.011 13.263 1.00 84.19 175 GLY A O 1
ATOM 1438 N N . SER A 1 176 ? -14.557 -4.314 11.291 1.00 83.50 176 SER A N 1
ATOM 1439 C CA . SER A 1 176 ? -15.727 -4.733 10.514 1.00 83.50 176 SER A CA 1
ATOM 1440 C C . SER A 1 176 ? -15.993 -6.237 10.549 1.00 83.50 176 SER A C 1
ATOM 1442 O O . SER A 1 176 ? -17.152 -6.624 10.513 1.00 83.50 176 SER A O 1
ATOM 1444 N N . VAL A 1 177 ? -14.966 -7.082 10.673 1.00 83.06 177 VAL A N 1
ATOM 1445 C CA . VAL A 1 177 ? -15.109 -8.548 10.675 1.00 83.06 177 VAL A CA 1
ATOM 1446 C C . VAL A 1 177 ? -15.936 -9.025 11.872 1.00 83.06 177 VAL A C 1
ATOM 1448 O O . VAL A 1 177 ? -17.062 -9.496 11.698 1.00 83.06 177 VAL A O 1
ATOM 1451 N N . SER A 1 178 ? -15.404 -8.865 13.086 1.00 84.88 178 SER A N 1
ATOM 1452 C CA . SER A 1 178 ? -16.046 -9.358 14.309 1.00 84.88 178 SER A CA 1
ATOM 1453 C C . SER A 1 178 ? -17.360 -8.629 14.594 1.00 84.88 178 SER A C 1
ATOM 1455 O O . SER A 1 178 ? -18.353 -9.263 14.953 1.00 84.88 178 SER A O 1
ATOM 1457 N N . ARG A 1 179 ? -17.435 -7.316 14.328 1.00 85.56 179 ARG A N 1
ATOM 1458 C CA . ARG A 1 179 ? -18.675 -6.556 14.530 1.00 85.56 179 ARG A CA 1
ATOM 1459 C C . ARG A 1 179 ? -19.769 -6.917 13.521 1.00 85.56 179 ARG A C 1
ATOM 1461 O O . ARG A 1 179 ? -20.932 -7.005 13.906 1.00 85.56 179 ARG A O 1
ATOM 1468 N N . ALA A 1 180 ? -19.447 -7.170 12.248 1.00 84.25 180 ALA A N 1
ATOM 1469 C CA . ALA A 1 180 ? -20.442 -7.675 11.292 1.00 84.25 180 ALA A CA 1
ATOM 1470 C C . ALA A 1 180 ? -20.944 -9.073 11.681 1.00 84.25 180 ALA A C 1
ATOM 1472 O O . ALA A 1 180 ? -22.138 -9.360 11.561 1.00 84.25 180 ALA A O 1
ATOM 1473 N N . ALA A 1 181 ? -20.054 -9.932 12.182 1.00 84.31 181 ALA A N 1
ATOM 1474 C CA . ALA A 1 181 ? -20.424 -11.257 12.664 1.00 84.31 181 ALA A CA 1
ATOM 1475 C C . ALA A 1 181 ? -21.365 -11.169 13.881 1.00 84.31 181 ALA A C 1
ATOM 1477 O O . ALA A 1 181 ? -22.416 -11.802 13.881 1.00 84.31 181 ALA A O 1
ATOM 1478 N N . ASN A 1 182 ? -21.085 -10.290 14.847 1.00 86.38 182 ASN A N 1
ATOM 1479 C CA . ASN A 1 182 ? -21.989 -10.031 15.975 1.00 86.38 182 ASN A CA 1
ATOM 1480 C C . ASN A 1 182 ? -23.345 -9.460 15.536 1.00 86.38 182 ASN A C 1
ATOM 1482 O O . ASN A 1 182 ? -24.378 -9.828 16.087 1.00 86.38 182 ASN A O 1
ATOM 1486 N N . LEU A 1 183 ? -23.376 -8.592 14.520 1.00 85.38 183 LEU A N 1
ATOM 1487 C CA . LEU A 1 183 ? -24.633 -8.048 13.993 1.00 85.38 183 LEU A CA 1
ATOM 1488 C C . LEU A 1 183 ? -25.487 -9.105 13.278 1.00 85.38 183 LEU A C 1
ATOM 1490 O O . LEU A 1 183 ? -26.712 -9.013 13.294 1.00 85.38 183 LEU A O 1
ATOM 1494 N N . THR A 1 184 ? -24.859 -10.107 12.659 1.00 85.19 184 THR A N 1
ATOM 1495 C CA . THR A 1 184 ? -25.566 -11.215 11.992 1.00 85.19 184 THR A CA 1
ATOM 1496 C C . THR A 1 184 ? -25.920 -12.352 12.950 1.00 85.19 184 THR A C 1
ATOM 1498 O O . THR A 1 184 ? -26.933 -13.023 12.755 1.00 85.19 184 THR A O 1
ATOM 1501 N N . GLN A 1 185 ? -25.127 -12.552 14.003 1.00 86.06 185 GLN A N 1
ATOM 1502 C CA . GLN A 1 185 ? -25.322 -13.570 15.033 1.00 86.06 185 GLN A CA 1
ATOM 1503 C C . GLN A 1 185 ? -25.102 -12.972 16.436 1.00 86.06 185 GLN A C 1
ATOM 1505 O O . GLN A 1 185 ? -24.060 -13.205 17.048 1.00 86.06 185 GLN A O 1
ATOM 1510 N N . PRO A 1 186 ? -26.093 -12.255 17.002 1.00 83.06 186 PRO A N 1
ATOM 1511 C CA . PRO A 1 186 ? -25.938 -11.554 18.286 1.00 83.06 186 PRO A CA 1
ATOM 1512 C C . PRO A 1 186 ? -25.564 -12.461 19.464 1.00 83.06 186 PRO A C 1
ATOM 1514 O O . PRO A 1 186 ? -24.908 -12.029 20.406 1.00 83.06 186 PRO A O 1
ATOM 1517 N N . ASN A 1 187 ? -25.941 -13.739 19.395 1.00 89.38 187 ASN A N 1
ATOM 1518 C CA . ASN A 1 187 ? -25.660 -14.724 20.439 1.00 89.38 187 ASN A CA 1
ATOM 1519 C C . ASN A 1 187 ? -24.249 -15.330 20.344 1.00 89.38 187 ASN A C 1
ATOM 1521 O O . ASN A 1 187 ? -23.863 -16.084 21.233 1.00 89.38 187 ASN A O 1
ATOM 1525 N N . ALA A 1 188 ? -23.491 -15.044 19.278 1.00 81.50 188 ALA A N 1
ATOM 1526 C CA . ALA A 1 188 ? -22.136 -15.567 19.103 1.00 81.50 188 ALA A CA 1
ATOM 1527 C C . ALA A 1 188 ? -21.126 -14.907 20.057 1.00 81.50 188 ALA A C 1
ATOM 1529 O O . ALA A 1 188 ? -20.117 -15.529 20.381 1.00 81.50 188 ALA A O 1
ATOM 1530 N N . ASN A 1 189 ? -21.414 -13.681 20.524 1.00 83.75 189 ASN A N 1
ATOM 1531 C CA . ASN A 1 189 ? -20.594 -12.916 21.469 1.00 83.75 189 ASN A CA 1
ATOM 1532 C C . ASN A 1 189 ? -19.097 -12.921 21.103 1.00 83.75 189 ASN A C 1
ATOM 1534 O O . ASN A 1 189 ? -18.228 -13.200 21.932 1.00 83.75 189 ASN A O 1
ATOM 1538 N N . ILE A 1 190 ? -18.808 -12.668 19.826 1.00 85.44 190 ILE A N 1
ATOM 1539 C CA . ILE A 1 190 ? -17.447 -12.654 19.298 1.00 85.44 190 ILE A CA 1
ATOM 1540 C C . ILE A 1 190 ? -16.749 -11.415 19.860 1.00 85.44 190 ILE A C 1
ATOM 1542 O O . ILE A 1 190 ? -17.289 -10.309 19.800 1.00 85.44 190 ILE A O 1
ATOM 1546 N N . ALA A 1 191 ? -15.551 -11.595 20.416 1.00 88.62 191 ALA A N 1
ATOM 1547 C CA . ALA A 1 191 ? -14.760 -10.482 20.924 1.00 88.62 191 ALA A CA 1
ATOM 1548 C C . ALA A 1 191 ? -14.421 -9.510 19.783 1.00 88.62 191 ALA A C 1
ATOM 1550 O O . ALA A 1 191 ? -13.903 -9.918 18.747 1.00 88.62 191 ALA A O 1
ATOM 1551 N N . GLU A 1 192 ? -14.728 -8.226 19.970 1.00 89.62 192 GLU A N 1
ATOM 1552 C CA . GLU A 1 192 ? -14.389 -7.187 18.998 1.00 89.62 192 GLU A CA 1
ATOM 1553 C C . GLU A 1 192 ? -12.986 -6.627 19.264 1.00 89.62 192 GLU A C 1
ATOM 1555 O O . GLU A 1 192 ? -12.575 -6.523 20.425 1.00 89.62 192 GLU A O 1
ATOM 1560 N N . PRO A 1 193 ? -12.248 -6.220 18.218 1.00 91.94 193 PRO A N 1
ATOM 1561 C CA . PRO A 1 193 ? -10.903 -5.698 18.391 1.00 91.94 193 PRO A CA 1
ATOM 1562 C C . PRO A 1 193 ? -10.933 -4.353 19.117 1.00 91.94 193 PRO A C 1
ATOM 1564 O O . PRO A 1 193 ? -11.718 -3.465 18.780 1.00 91.94 193 PRO A O 1
ATOM 1567 N N . THR A 1 194 ? -10.026 -4.183 20.078 1.00 93.31 194 THR A N 1
ATOM 1568 C CA . THR A 1 194 ? -9.819 -2.929 20.822 1.00 93.31 194 THR A CA 1
ATOM 1569 C C . THR A 1 194 ? -8.695 -2.068 20.247 1.00 93.31 194 THR A C 1
ATOM 1571 O O . THR A 1 194 ? -8.588 -0.887 20.573 1.00 93.31 194 THR A O 1
ATOM 1574 N N . ASP A 1 195 ? -7.871 -2.638 19.367 1.00 94.19 195 ASP A N 1
ATOM 1575 C CA . ASP A 1 195 ? -6.730 -1.982 18.736 1.00 94.19 195 ASP A CA 1
ATOM 1576 C C . ASP A 1 195 ? -6.591 -2.370 17.254 1.00 94.19 195 ASP A C 1
ATOM 1578 O O . ASP A 1 195 ? -7.223 -3.304 16.747 1.00 94.19 195 ASP A O 1
ATOM 1582 N N . LEU A 1 196 ? -5.759 -1.612 16.534 1.00 93.44 196 LEU A N 1
ATOM 1583 C CA . LEU A 1 196 ? -5.534 -1.823 15.105 1.00 93.44 196 LEU A CA 1
ATOM 1584 C C . LEU A 1 196 ? -4.701 -3.074 14.797 1.00 93.44 196 LEU A C 1
ATOM 1586 O O . LEU A 1 196 ? -4.778 -3.566 13.675 1.00 93.44 196 LEU A O 1
ATOM 1590 N N . ILE A 1 197 ? -3.922 -3.593 15.749 1.00 93.50 197 ILE A N 1
ATOM 1591 C CA . ILE A 1 197 ? -3.107 -4.800 15.554 1.00 93.50 197 ILE A CA 1
ATOM 1592 C C . ILE A 1 197 ? -4.033 -6.017 15.477 1.00 93.50 197 ILE A C 1
ATOM 1594 O O . ILE A 1 197 ? -3.969 -6.794 14.526 1.00 93.50 197 ILE A O 1
ATOM 1598 N N . THR A 1 198 ? -4.956 -6.136 16.425 1.00 93.06 198 THR A N 1
ATOM 1599 C CA . THR A 1 198 ? -5.976 -7.185 16.468 1.00 93.06 198 THR A CA 1
ATOM 1600 C C . THR A 1 198 ? -6.890 -7.091 15.250 1.00 93.06 198 THR A C 1
ATOM 1602 O O . THR A 1 198 ? -7.075 -8.082 14.546 1.00 93.06 198 THR A O 1
ATOM 1605 N N . ALA A 1 199 ? -7.360 -5.884 14.909 1.00 89.94 199 ALA A N 1
ATOM 1606 C CA . ALA A 1 199 ? -8.157 -5.673 13.700 1.00 89.94 199 ALA A CA 1
ATOM 1607 C C . ALA A 1 199 ? -7.393 -6.046 12.413 1.00 89.94 199 ALA A C 1
ATOM 1609 O O . ALA A 1 199 ? -7.995 -6.535 11.458 1.00 89.94 199 ALA A O 1
ATOM 1610 N N . LEU A 1 200 ? -6.071 -5.830 12.369 1.00 87.44 200 LEU A N 1
ATOM 1611 C CA . LEU A 1 200 ? -5.232 -6.245 11.244 1.00 87.44 200 LEU A CA 1
ATOM 1612 C C . LEU A 1 200 ? -5.199 -7.772 11.116 1.00 87.44 200 LEU A C 1
ATOM 1614 O O . LEU A 1 200 ? -5.324 -8.286 10.003 1.00 87.44 200 LEU A O 1
ATOM 1618 N N . PHE A 1 201 ? -5.018 -8.485 12.232 1.00 87.00 201 PHE A N 1
ATOM 1619 C CA . PHE A 1 201 ? -4.997 -9.948 12.257 1.00 87.00 201 PHE A CA 1
ATOM 1620 C C . PHE A 1 201 ? -6.341 -10.553 11.854 1.00 87.00 201 PHE A C 1
ATOM 1622 O O . PHE A 1 201 ? -6.358 -11.463 11.030 1.00 87.00 201 PHE A O 1
ATOM 1629 N N . GLU A 1 202 ? -7.453 -10.031 12.371 1.00 85.94 202 GLU A N 1
ATOM 1630 C CA . GLU A 1 202 ? -8.796 -10.475 11.981 1.00 85.94 202 GLU A CA 1
ATOM 1631 C C . GLU A 1 202 ? -9.036 -10.303 10.478 1.00 85.94 202 GLU A C 1
ATOM 1633 O O . GLU A 1 202 ? -9.461 -11.241 9.803 1.00 85.94 202 GLU A O 1
ATOM 1638 N N . CYS A 1 203 ? -8.718 -9.124 9.927 1.00 79.19 203 CYS A N 1
ATOM 1639 C CA . CYS A 1 203 ? -8.848 -8.882 8.492 1.00 79.19 203 CYS A CA 1
ATOM 1640 C C . CYS A 1 203 ? -7.976 -9.840 7.667 1.00 79.19 203 CYS A C 1
ATOM 1642 O O . CYS A 1 203 ? -8.445 -10.348 6.653 1.00 79.19 203 CYS A O 1
ATOM 1644 N N . ASP A 1 204 ? -6.737 -10.105 8.096 1.00 78.31 204 ASP A N 1
ATOM 1645 C CA . ASP A 1 204 ? -5.824 -11.026 7.400 1.00 78.31 204 ASP A CA 1
ATOM 1646 C C . ASP A 1 204 ? -6.309 -12.483 7.398 1.00 78.31 204 ASP A C 1
ATOM 1648 O O . ASP A 1 204 ? -6.049 -13.208 6.441 1.00 78.31 204 ASP A O 1
ATOM 1652 N N . GLN A 1 205 ? -7.034 -12.916 8.435 1.00 78.50 205 GLN A N 1
ATOM 1653 C CA . GLN A 1 205 ? -7.622 -14.258 8.479 1.00 78.50 205 GLN A CA 1
ATOM 1654 C C . GLN A 1 205 ? -8.793 -14.425 7.504 1.00 78.50 205 GLN A C 1
ATOM 1656 O O . GLN A 1 205 ? -8.929 -15.485 6.894 1.00 78.50 205 GLN A O 1
ATOM 1661 N N . VAL A 1 206 ? -9.644 -13.405 7.370 1.00 72.50 206 VAL A N 1
ATOM 1662 C CA . VAL A 1 206 ? -10.854 -13.472 6.530 1.00 72.50 206 VAL A CA 1
ATOM 1663 C C . VAL A 1 206 ? -10.521 -13.394 5.050 1.00 72.50 206 VAL A C 1
ATOM 1665 O O . VAL A 1 206 ? -11.081 -14.126 4.237 1.00 72.50 206 VAL A O 1
ATOM 1668 N N . ASP A 1 207 ? -9.614 -12.499 4.699 1.00 68.00 207 ASP A N 1
ATOM 1669 C CA . ASP A 1 207 ? -9.158 -12.318 3.335 1.00 68.00 207 ASP A CA 1
ATOM 1670 C C . ASP A 1 207 ? -7.679 -11.979 3.426 1.00 68.00 207 ASP A C 1
ATOM 1672 O O . ASP A 1 207 ? -7.398 -10.873 3.865 1.00 68.00 207 ASP A O 1
ATOM 1676 N N . PRO A 1 208 ? -6.732 -12.883 3.096 1.00 63.28 208 PRO A N 1
ATOM 1677 C CA . PRO A 1 208 ? -5.287 -12.632 3.151 1.00 63.28 208 PRO A CA 1
ATOM 1678 C C . PRO A 1 208 ? -4.853 -11.538 2.166 1.00 63.28 208 PRO A C 1
ATOM 1680 O O . PRO A 1 208 ? -4.184 -11.747 1.149 1.00 63.28 208 PRO A O 1
ATOM 1683 N N . TRP A 1 209 ? -5.254 -10.322 2.483 1.00 55.53 209 TRP A N 1
ATOM 1684 C CA . TRP A 1 209 ? -5.215 -9.121 1.677 1.00 55.53 209 TRP A CA 1
ATOM 1685 C C . TRP A 1 209 ? -3.792 -8.623 1.450 1.00 55.53 209 TRP A C 1
ATOM 1687 O O . TRP A 1 209 ? -3.501 -7.964 0.447 1.00 55.53 209 TRP A O 1
ATOM 1697 N N . ARG A 1 210 ? -2.877 -9.075 2.320 1.00 54.00 210 ARG A N 1
ATOM 1698 C CA . ARG A 1 210 ? -1.415 -8.983 2.207 1.00 54.00 210 ARG A CA 1
ATOM 1699 C C . ARG A 1 210 ? -0.889 -9.466 0.845 1.00 54.00 210 ARG A C 1
ATOM 1701 O O . ARG A 1 210 ? 0.203 -9.074 0.439 1.00 54.00 210 ARG A O 1
ATOM 1708 N N . ASN A 1 211 ? -1.693 -10.243 0.111 1.00 49.72 211 ASN A N 1
ATOM 1709 C CA . ASN A 1 211 ? -1.237 -11.078 -0.991 1.00 49.72 211 ASN A CA 1
ATOM 1710 C C . ASN A 1 211 ? -2.002 -10.920 -2.307 1.00 49.72 211 ASN A C 1
ATOM 1712 O O . ASN A 1 211 ? -1.680 -11.641 -3.256 1.00 49.72 211 ASN A O 1
ATOM 1716 N N . HIS A 1 212 ? -2.982 -10.010 -2.402 1.00 52.03 212 HIS A N 1
ATOM 1717 C CA . HIS A 1 212 ? -3.909 -9.987 -3.550 1.00 52.03 212 HIS A CA 1
ATOM 1718 C C . HIS A 1 212 ? -3.200 -9.926 -4.901 1.00 52.03 212 HIS A C 1
ATOM 1720 O O . HIS A 1 212 ? -3.697 -10.501 -5.869 1.00 52.03 212 HIS A O 1
ATOM 1726 N N . PHE A 1 213 ? -2.014 -9.314 -4.955 1.00 48.75 213 PHE A N 1
ATOM 1727 C CA . PHE A 1 213 ? -1.216 -9.301 -6.172 1.00 48.75 213 PHE A CA 1
ATOM 1728 C C . PHE A 1 213 ? 0.254 -9.697 -5.967 1.00 48.75 213 PHE A C 1
ATOM 1730 O O . PHE A 1 213 ? 0.958 -9.833 -6.962 1.00 48.75 213 PHE A O 1
ATOM 1737 N N . ARG A 1 214 ? 0.718 -9.958 -4.729 1.00 52.47 214 ARG A N 1
ATOM 1738 C CA . ARG A 1 214 ? 2.095 -10.429 -4.463 1.00 52.47 214 ARG A CA 1
ATOM 1739 C C . ARG A 1 214 ? 2.236 -11.953 -4.367 1.00 52.47 214 ARG A C 1
ATOM 1741 O O . ARG A 1 214 ? 3.131 -12.477 -5.019 1.00 52.47 214 ARG A O 1
ATOM 1748 N N . ASP A 1 215 ? 1.353 -12.692 -3.687 1.00 46.66 215 ASP A N 1
ATOM 1749 C CA . ASP A 1 215 ? 1.553 -14.156 -3.559 1.00 46.66 215 ASP A CA 1
ATOM 1750 C C . ASP A 1 215 ? 0.969 -14.954 -4.728 1.00 46.66 215 ASP A C 1
ATOM 1752 O O . ASP A 1 215 ? 1.398 -16.076 -4.999 1.00 46.66 215 ASP A O 1
ATOM 1756 N N . ARG A 1 216 ? 0.020 -14.392 -5.487 1.00 52.84 216 ARG A N 1
ATOM 1757 C CA . ARG A 1 216 ? -0.597 -15.078 -6.638 1.00 52.84 216 ARG A CA 1
ATOM 1758 C C . ARG A 1 216 ? 0.256 -14.998 -7.899 1.00 52.84 216 ARG A C 1
ATOM 1760 O O . ARG A 1 216 ? -0.263 -14.819 -8.999 1.00 52.84 216 ARG A O 1
ATOM 1767 N N . GLY A 1 217 ? 1.568 -15.168 -7.762 1.00 50.16 217 GLY A N 1
ATOM 1768 C CA . GLY A 1 217 ? 2.467 -15.187 -8.905 1.00 50.16 217 GLY A CA 1
ATOM 1769 C C . GLY A 1 217 ? 2.011 -16.206 -9.953 1.00 50.16 217 GLY A C 1
ATOM 1770 O O . GLY A 1 217 ? 2.072 -15.915 -11.144 1.00 50.16 217 GLY A O 1
ATOM 1771 N N . SER A 1 218 ? 1.583 -17.408 -9.549 1.00 53.09 218 SER A N 1
ATOM 1772 C CA . SER A 1 218 ? 1.154 -18.481 -10.467 1.00 53.09 218 SER A CA 1
ATOM 1773 C C . SER A 1 218 ? -0.080 -18.116 -11.299 1.00 53.09 218 SER A C 1
ATOM 1775 O O . SER A 1 218 ? -0.208 -18.578 -12.426 1.00 53.09 218 SER A O 1
ATOM 1777 N N . VAL A 1 219 ? -0.946 -17.249 -10.771 1.00 51.69 219 VAL A N 1
ATOM 1778 C CA . VAL A 1 219 ? -2.188 -16.783 -11.412 1.00 51.69 219 VAL A CA 1
ATOM 1779 C C . VAL A 1 219 ? -1.998 -15.412 -12.074 1.00 51.69 219 VAL A C 1
ATOM 1781 O O . VAL A 1 219 ? -2.951 -14.815 -12.574 1.00 51.69 219 VAL A O 1
ATOM 1784 N N . HIS A 1 220 ? -0.772 -14.880 -12.070 1.00 54.91 220 HIS A N 1
ATOM 1785 C CA . HIS A 1 220 ? -0.497 -13.561 -12.613 1.00 54.91 220 HIS A CA 1
ATOM 1786 C C . HIS A 1 220 ? -0.820 -13.540 -14.115 1.00 54.91 220 HIS A C 1
ATOM 1788 O O . HIS A 1 220 ? -0.255 -14.356 -14.852 1.00 54.91 220 HIS A O 1
ATOM 1794 N N . PRO A 1 221 ? -1.648 -12.597 -14.613 1.00 55.28 221 PRO A N 1
ATOM 1795 C CA . PRO A 1 221 ? -2.051 -12.555 -16.021 1.00 55.28 221 PRO A CA 1
ATOM 1796 C C . PRO A 1 221 ? -0.862 -12.579 -16.984 1.00 55.28 221 PRO A C 1
ATOM 1798 O O . PRO A 1 221 ? -0.935 -13.182 -18.051 1.00 55.28 221 PRO A O 1
ATOM 1801 N N . SER A 1 222 ? 0.267 -11.996 -16.572 1.00 57.81 222 SER A N 1
ATOM 1802 C CA . SER A 1 222 ? 1.500 -12.001 -17.361 1.00 57.81 222 SER A CA 1
ATOM 1803 C C . SER A 1 222 ? 2.116 -13.376 -17.602 1.00 57.81 222 SER A C 1
ATOM 1805 O O . SER A 1 222 ? 2.757 -13.561 -18.631 1.00 57.81 222 SER A O 1
ATOM 1807 N N . ARG A 1 223 ? 1.911 -14.361 -16.717 1.00 58.19 223 ARG A N 1
ATOM 1808 C CA . ARG A 1 223 ? 2.399 -15.731 -16.952 1.00 58.19 223 ARG A CA 1
ATOM 1809 C C . ARG A 1 223 ? 1.669 -16.425 -18.101 1.00 58.19 223 ARG A C 1
ATOM 1811 O O . ARG A 1 223 ? 2.254 -17.279 -18.755 1.00 58.19 223 ARG A O 1
ATOM 1818 N N . ASN A 1 224 ? 0.444 -15.996 -18.402 1.00 57.84 224 ASN A N 1
ATOM 1819 C CA . ASN A 1 224 ? -0.352 -16.509 -19.516 1.00 57.84 224 ASN A CA 1
ATOM 1820 C C . ASN A 1 224 ? -0.069 -15.787 -20.841 1.00 57.84 224 ASN A C 1
ATOM 1822 O O . ASN A 1 224 ? -0.738 -16.061 -21.832 1.00 57.84 224 ASN A O 1
ATOM 1826 N N . ILE A 1 225 ? 0.889 -14.851 -20.880 1.00 61.38 225 ILE A N 1
ATOM 1827 C CA . ILE A 1 225 ? 1.271 -14.139 -22.101 1.00 61.38 225 ILE A CA 1
ATOM 1828 C C . ILE A 1 225 ? 2.423 -14.914 -22.768 1.00 61.38 225 ILE A C 1
ATOM 1830 O O . ILE A 1 225 ? 3.560 -14.813 -22.300 1.00 61.38 225 ILE A O 1
ATOM 1834 N N . PRO A 1 226 ? 2.201 -15.619 -23.899 1.00 60.06 226 PRO A N 1
ATOM 1835 C CA . PRO A 1 226 ? 3.214 -16.499 -24.492 1.00 60.06 226 PRO A CA 1
ATOM 1836 C C . PRO A 1 226 ? 4.512 -15.775 -24.867 1.00 60.06 226 PRO A C 1
ATOM 1838 O O . PRO A 1 226 ? 5.598 -16.322 -24.726 1.00 60.06 226 PRO A O 1
ATOM 1841 N N . ARG A 1 227 ? 4.425 -14.500 -25.270 1.00 63.62 227 ARG A N 1
ATOM 1842 C CA . ARG A 1 227 ? 5.599 -13.671 -25.604 1.00 63.62 227 ARG A CA 1
ATOM 1843 C C . ARG A 1 227 ? 6.464 -13.264 -24.399 1.00 63.62 227 ARG A C 1
ATOM 1845 O O . ARG A 1 227 ? 7.478 -12.610 -24.616 1.00 63.62 227 ARG A O 1
ATOM 1852 N N . LEU A 1 228 ? 6.056 -13.556 -23.160 1.00 59.47 228 LEU A N 1
ATOM 1853 C CA . LEU A 1 228 ? 6.870 -13.349 -21.949 1.00 59.47 228 LEU A CA 1
ATOM 1854 C C . LEU A 1 228 ? 7.617 -14.613 -21.517 1.00 59.47 228 LEU A C 1
ATOM 1856 O O . LEU A 1 228 ? 8.554 -14.525 -20.725 1.00 59.47 228 LEU A O 1
ATOM 1860 N N . VAL A 1 229 ? 7.248 -15.771 -22.066 1.00 52.19 229 VAL A N 1
ATOM 1861 C CA . VAL A 1 229 ? 7.918 -17.049 -21.816 1.00 52.19 229 VAL A CA 1
ATOM 1862 C C . VAL A 1 229 ? 9.334 -16.992 -22.405 1.00 52.19 229 VAL A C 1
ATOM 1864 O O . VAL A 1 229 ? 9.517 -16.587 -23.551 1.00 52.19 229 VAL A O 1
ATOM 1867 N N . ASN A 1 230 ? 10.349 -17.366 -21.617 1.00 50.66 230 ASN A N 1
ATOM 1868 C CA . ASN A 1 230 ? 11.772 -17.434 -22.005 1.00 50.66 230 ASN A CA 1
ATOM 1869 C C . ASN A 1 230 ? 12.444 -16.115 -22.438 1.00 50.66 230 ASN A C 1
ATOM 1871 O O . ASN A 1 230 ? 13.580 -16.125 -22.906 1.00 50.66 230 ASN A O 1
ATOM 1875 N N . LYS A 1 231 ? 11.792 -14.967 -22.246 1.00 51.19 231 LYS A N 1
ATOM 1876 C CA . LYS A 1 231 ? 12.318 -13.651 -22.647 1.00 51.19 231 LYS A CA 1
ATOM 1877 C C . LYS A 1 231 ? 13.471 -13.141 -21.774 1.00 51.19 231 LYS A C 1
ATOM 1879 O O . LYS A 1 231 ? 14.185 -12.227 -22.175 1.00 51.19 231 LYS A O 1
ATOM 1884 N N . PHE A 1 232 ? 13.639 -13.736 -20.593 1.00 49.00 232 PHE A N 1
ATOM 1885 C CA . PHE A 1 232 ? 14.583 -13.295 -19.562 1.00 49.00 232 PHE A CA 1
ATOM 1886 C C . PHE A 1 232 ? 15.663 -14.333 -19.229 1.00 49.00 232 PHE A C 1
ATOM 1888 O O . PHE A 1 232 ? 16.390 -14.167 -18.256 1.00 49.00 232 PHE A O 1
ATOM 1895 N N . GLY A 1 233 ? 15.791 -15.384 -20.045 1.00 43.03 233 GLY A N 1
ATOM 1896 C CA . GLY A 1 233 ? 17.007 -16.196 -20.080 1.00 43.03 233 GLY A CA 1
ATOM 1897 C C . GLY A 1 233 ? 18.061 -15.534 -20.977 1.00 43.03 233 GLY A C 1
ATOM 1898 O O . GLY A 1 233 ? 17.694 -14.775 -21.881 1.00 43.03 233 GLY A O 1
ATOM 1899 N N . PRO A 1 234 ? 19.364 -15.800 -20.775 1.00 35.97 234 PRO A N 1
ATOM 1900 C CA . PRO A 1 234 ? 20.371 -15.376 -21.737 1.00 35.97 234 PRO A CA 1
ATOM 1901 C C . PRO A 1 234 ? 19.982 -15.906 -23.121 1.00 35.97 234 PRO A C 1
ATOM 1903 O O . PRO A 1 234 ? 19.649 -17.082 -23.279 1.00 35.97 234 PRO A O 1
ATOM 1906 N N . ARG A 1 235 ? 19.995 -15.029 -24.130 1.00 39.28 235 ARG A N 1
ATOM 1907 C CA . ARG A 1 235 ? 19.819 -15.431 -25.528 1.00 39.28 235 ARG A CA 1
ATOM 1908 C C . ARG A 1 235 ? 20.856 -16.517 -25.810 1.00 39.28 235 ARG A C 1
ATOM 1910 O O . ARG A 1 235 ? 22.049 -16.240 -25.692 1.00 39.28 235 ARG A O 1
ATOM 1917 N N . ALA A 1 236 ? 20.416 -17.729 -26.158 1.00 40.78 236 ALA A N 1
ATOM 1918 C CA . ALA A 1 236 ? 21.325 -18.734 -26.693 1.00 40.78 236 ALA A CA 1
ATOM 1919 C C . ALA A 1 236 ? 22.124 -18.066 -27.817 1.00 40.78 236 ALA A C 1
ATOM 1921 O O . ALA A 1 236 ? 21.537 -17.399 -28.681 1.00 40.78 236 ALA A O 1
ATOM 1922 N N . ALA A 1 237 ? 23.454 -18.152 -27.734 1.00 40.66 237 ALA A N 1
ATOM 1923 C CA . ALA A 1 237 ? 24.333 -17.591 -28.747 1.00 40.66 237 ALA A CA 1
ATOM 1924 C C . ALA A 1 237 ? 23.846 -18.051 -30.134 1.00 40.66 237 ALA A C 1
ATOM 1926 O O . ALA A 1 237 ? 23.380 -19.190 -30.255 1.00 40.66 237 ALA A O 1
ATOM 1927 N N . PRO A 1 238 ? 23.890 -17.188 -31.167 1.00 43.25 238 PRO A N 1
ATOM 1928 C CA . PRO A 1 238 ? 23.577 -17.639 -32.517 1.00 43.25 238 PRO A CA 1
ATOM 1929 C C . PRO A 1 238 ? 24.417 -18.889 -32.822 1.00 43.25 238 PRO A C 1
ATOM 1931 O O . PRO A 1 238 ? 25.579 -18.930 -32.402 1.0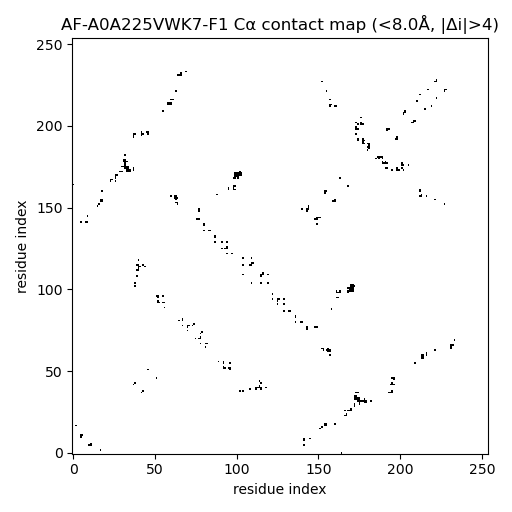0 43.25 238 PRO A O 1
ATOM 1934 N N . PRO A 1 239 ? 23.845 -19.912 -33.486 1.00 40.47 239 PRO A N 1
ATOM 1935 C CA . PRO A 1 239 ? 24.592 -21.117 -33.816 1.00 40.47 239 PRO A CA 1
ATOM 1936 C C . PRO A 1 239 ? 25.880 -20.699 -34.520 1.00 40.47 239 PRO A C 1
ATOM 1938 O O . PRO A 1 239 ? 25.844 -19.857 -35.423 1.00 40.47 239 PRO A O 1
ATOM 1941 N N . ALA A 1 240 ? 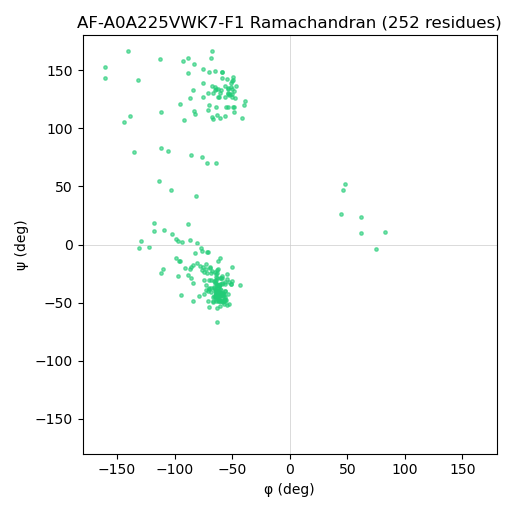27.012 -21.219 -34.038 1.00 46.38 240 ALA A N 1
ATOM 1942 C CA . ALA A 1 240 ? 28.309 -20.938 -34.632 1.00 46.38 240 ALA A CA 1
ATOM 1943 C C . ALA A 1 240 ? 28.213 -21.175 -36.143 1.00 46.38 240 ALA A C 1
ATOM 1945 O O . ALA A 1 240 ? 27.622 -22.169 -36.578 1.00 46.38 240 ALA A O 1
ATOM 1946 N N . ALA A 1 241 ? 28.743 -20.234 -36.929 1.00 48.88 241 ALA A N 1
ATOM 1947 C CA . ALA A 1 241 ? 28.790 -20.385 -38.374 1.00 48.88 241 ALA A CA 1
ATOM 1948 C C . ALA A 1 241 ? 29.419 -21.750 -38.704 1.00 48.88 241 ALA A C 1
ATOM 1950 O O . ALA A 1 241 ? 30.409 -22.119 -38.060 1.00 48.88 241 ALA A O 1
ATOM 1951 N N . PRO A 1 242 ? 28.845 -22.516 -39.650 1.00 52.50 242 PRO A N 1
ATOM 1952 C CA . PRO A 1 242 ? 29.418 -23.795 -40.034 1.00 52.50 242 PRO A CA 1
ATOM 1953 C C . PRO A 1 242 ? 30.882 -23.585 -40.443 1.00 52.50 242 PRO A C 1
ATOM 1955 O O . PRO A 1 242 ? 31.202 -22.543 -41.028 1.00 52.50 242 PRO A O 1
ATOM 1958 N N . PRO A 1 243 ? 31.781 -24.528 -40.108 1.00 48.50 243 PRO A N 1
ATOM 1959 C CA . PRO A 1 243 ? 33.191 -24.398 -40.439 1.00 48.50 243 PRO A CA 1
ATOM 1960 C C . PRO A 1 243 ? 33.336 -24.145 -41.940 1.00 48.50 243 PRO A C 1
ATOM 1962 O O . PRO A 1 243 ? 32.664 -24.786 -42.751 1.00 48.50 243 PRO A O 1
ATOM 1965 N N . ALA A 1 244 ? 34.179 -23.172 -42.295 1.00 51.12 244 ALA A N 1
ATOM 1966 C CA . ALA A 1 244 ? 34.445 -22.830 -43.683 1.00 51.12 244 ALA A CA 1
ATOM 1967 C C . ALA A 1 244 ? 34.844 -24.096 -44.452 1.00 51.12 244 ALA A C 1
ATOM 1969 O O . ALA A 1 244 ? 35.712 -24.850 -44.006 1.00 51.12 244 ALA A O 1
ATOM 1970 N N . ALA A 1 245 ? 34.176 -24.330 -45.584 1.00 57.34 245 ALA A N 1
ATOM 1971 C CA . ALA A 1 245 ? 34.466 -25.459 -46.452 1.00 57.34 245 ALA A CA 1
ATOM 1972 C C . ALA A 1 245 ? 35.956 -25.456 -46.814 1.00 57.34 245 ALA A C 1
ATOM 1974 O O . ALA A 1 245 ? 36.514 -24.431 -47.212 1.00 57.34 245 ALA A O 1
ATOM 1975 N N . THR A 1 246 ? 36.593 -26.610 -46.633 1.00 58.59 246 THR A N 1
ATOM 1976 C CA . THR A 1 246 ? 37.998 -26.835 -46.966 1.00 58.59 246 THR A CA 1
ATOM 1977 C C . THR A 1 246 ? 38.219 -26.500 -48.448 1.00 58.59 246 THR A C 1
ATOM 1979 O O . THR A 1 246 ? 37.375 -26.880 -49.266 1.00 58.59 246 THR A O 1
ATOM 1982 N N . PRO A 1 247 ? 39.302 -25.796 -48.832 1.00 48.69 247 PRO A N 1
ATOM 1983 C CA . PRO A 1 247 ? 39.532 -25.465 -50.233 1.00 48.69 247 PRO A CA 1
ATOM 1984 C C . PRO A 1 247 ? 39.652 -26.753 -51.050 1.00 48.69 247 PRO A C 1
ATOM 1986 O O . PRO A 1 247 ? 40.390 -27.663 -50.668 1.00 48.69 247 PRO A O 1
ATOM 1989 N N . ALA A 1 248 ? 38.915 -26.834 -52.158 1.00 58.47 248 ALA A N 1
ATOM 1990 C CA . ALA A 1 248 ? 39.010 -27.955 -53.082 1.00 58.47 248 ALA A CA 1
ATOM 1991 C C . ALA A 1 248 ? 40.443 -28.064 -53.627 1.00 58.47 248 ALA A C 1
ATOM 1993 O O . ALA A 1 248 ? 41.042 -27.062 -54.026 1.00 58.47 248 ALA A O 1
ATOM 1994 N N . ALA A 1 249 ? 40.984 -29.284 -53.626 1.00 62.16 249 ALA A N 1
ATOM 1995 C CA . ALA A 1 249 ? 42.290 -29.582 -54.196 1.00 62.16 249 ALA A CA 1
ATOM 1996 C C . ALA A 1 249 ? 42.325 -29.205 -55.692 1.00 62.16 249 ALA A C 1
ATOM 1998 O O . ALA A 1 249 ? 41.317 -29.382 -56.385 1.00 62.16 249 ALA A O 1
ATOM 1999 N N . PRO A 1 250 ? 43.457 -28.685 -56.202 1.00 61.69 250 PRO A N 1
ATOM 2000 C CA . PRO A 1 250 ? 43.562 -28.298 -57.600 1.00 61.69 250 PRO A CA 1
ATOM 2001 C C . PRO A 1 250 ? 43.441 -29.529 -58.513 1.00 61.69 250 PRO A C 1
ATOM 2003 O O . PRO A 1 250 ? 43.830 -30.632 -58.116 1.00 61.69 250 PRO A O 1
ATOM 2006 N N . PRO A 1 251 ? 42.900 -29.361 -59.733 1.00 53.59 251 PRO A N 1
ATOM 2007 C CA . PRO A 1 251 ? 42.723 -30.466 -60.660 1.00 53.59 251 PRO A CA 1
ATOM 2008 C C . PRO A 1 251 ? 44.084 -31.017 -61.090 1.00 53.59 251 PRO A C 1
ATOM 2010 O O . PRO A 1 251 ? 44.996 -30.259 -61.422 1.00 53.59 251 PRO A O 1
ATOM 2013 N N . ALA A 1 252 ? 44.202 -32.344 -61.102 1.00 50.78 252 ALA A N 1
ATOM 2014 C CA . ALA A 1 252 ? 45.339 -33.019 -61.705 1.00 50.78 252 ALA A CA 1
ATOM 2015 C C . ALA A 1 252 ? 45.338 -32.740 -63.216 1.00 50.78 252 ALA A C 1
ATOM 2017 O O . ALA A 1 252 ? 44.379 -33.066 -63.918 1.00 50.78 252 ALA A O 1
ATOM 2018 N N . THR A 1 253 ? 46.394 -32.091 -63.697 1.00 59.59 253 THR A N 1
ATOM 2019 C CA . THR A 1 253 ? 46.694 -31.969 -65.127 1.00 59.59 253 THR A CA 1
ATOM 2020 C C . THR A 1 253 ? 47.128 -33.323 -65.706 1.00 59.59 253 THR A C 1
ATOM 2022 O O . THR A 1 253 ? 47.709 -34.115 -64.961 1.00 59.59 253 THR A O 1
ATOM 2025 N N . PRO A 1 254 ? 46.817 -33.583 -66.992 1.00 60.28 254 PRO A N 1
ATOM 2026 C CA . PRO A 1 254 ? 46.941 -34.893 -67.639 1.00 60.28 254 PRO A CA 1
ATOM 2027 C C . PRO A 1 254 ? 48.379 -35.394 -67.790 1.00 60.28 254 PRO A C 1
ATOM 2029 O O . PRO A 1 254 ? 49.297 -34.549 -67.906 1.00 60.28 254 PRO A O 1
#

Solvent-accessible surface area (backbone atoms only — not comparable to full-atom values): 15375 Å² total; per-residue (Å²): 110,70,65,66,60,41,63,76,72,43,90,76,64,92,89,64,78,70,73,77,72,70,73,60,70,68,70,74,65,85,51,63,40,50,41,70,84,41,75,39,32,70,32,51,52,58,36,57,73,66,46,69,38,56,58,64,66,77,55,61,52,81,70,80,62,61,55,58,78,81,32,68,86,63,82,37,77,65,32,54,51,47,51,53,47,52,48,52,59,62,80,34,33,60,47,49,41,46,41,57,56,29,69,88,79,47,73,68,54,34,74,74,27,70,55,37,36,51,51,55,53,49,52,52,51,43,46,51,49,49,55,49,57,48,52,53,53,52,52,57,50,49,57,34,37,75,72,66,76,44,67,78,62,52,60,62,24,56,78,61,70,54,73,51,47,92,70,56,45,46,72,47,58,48,31,18,67,39,37,34,47,29,73,76,36,69,87,67,69,55,80,62,56,86,38,45,56,54,21,48,51,56,48,41,71,79,46,61,65,93,27,79,60,38,68,43,56,91,74,33,73,65,76,75,35,74,88,58,62,79,68,65,53,84,76,76,73,75,78,76,77,75,77,78,79,75,81,78,78,80,83,85,78,134

Secondary structure (DSSP, 8-state):
-HHHHHHTTSPPPTT--------------S-TT--GGG--HHHHHHHHHT-GGGHHHHTPPPPSS--HHHHTTS--HHHHHHHHHHHHHHHTHHHHHHHHSB----HHHHHH-HHHHHHHHHHHHHHHHHHHHHHHHHHHHHHHHHTTSS-GGGGGSTTGGG---TTS--B--TTHHHHHHHHH-GGG-PPPPSSHHHHHHHHHHHS-GGGTTTT-GGG-GGGG-GGGTTTTSPPPPPPPPPPPPPPPPPPPP-

Sequence (254 aa):
MIQATLTTRMPIPANFLFPNRLPPVRAPQPVVGYCSGLITGANVLALLATEPWRALGQRRPTRLTFDHDLHRRTETPLWRIAVAYAALEEDHMIAYWESTHYLEITSAMVNADTDLFTYHADQRLRRMRVGESWRKLLGDMVTMMKARWVHIDLLLDPYFLHLSTKQDRVRWYPGSVSRAANLTQPNANIAEPTDLITALFECDQVDPWRNHFRDRGSVHPSRNIPRLVNKFGPRAAPPAAPPAATPAAPPATP

Organism: NCBI:txid4795

Mean predicted aligned error: 12.2 Å